Protein AF-X1IL71-F1 (afdb_monomer_lite)

Sequence (189 aa):
WLWAVLISSAILALAAVSFIQIPLQIWTGQALNHFWSEEVLLSWILLAGIPQILLSGLVQEGAKLVPVVTCWWRSGRSIDPKLGLAIGAVAGAGFGIFEAQWAHNTIFASGWTWEAVQTGGFMALAGFWERFFAVAFHTAASALVGYGLAKGWGWQFYLIASCLHGLLNYSAVLLQSGLFTVVHVEIYV

Secondary structure (DSSP, 8-state):
-HHHHHHHHHHHHHHHIIIIIHHHHHHHHHHHHHHS-HHHHHHTHHHHTHHHHHHHHHHHHHHHHHHHHHHHHHTTT---HHHHHHHHHHHHHHHHHHHHHHHHHHHHHTT--HHHHHHHGGGGGHHHHHHHHHHHHHHHHHHHHHHHHHTT-HHHHHHHHHHHHHHHHHHHHHHHTTSS-HHHHHHH-

Radius of gyration: 17.97 Å; chains: 1; bounding box: 48×26×55 Å

Foldseek 3Di:
DLVCLLQQLLVLLVCLVVPPLVVVLVVLVVVVCVVDPPVVCLVVLLPSCLVSLLSVLLSSLVSLCPQLVVVCVVVVVADDLVVLLSSQLSSLLSNLVSVLVVLVVVLVVVPQDVVCCVVVPCLNCLSVLLSVVSSVLSNRLRSQLSSCSNVVNNVVSSSVRSVVSSVLVCLVSCVSSVVDDSVNNSVSD

Structure (mmCIF, N/CA/C/O backbone):
data_AF-X1IL71-F1
#
_entry.id   AF-X1IL71-F1
#
loop_
_atom_site.group_PDB
_atom_site.id
_atom_site.type_symbol
_atom_site.label_atom_id
_atom_site.label_alt_id
_atom_site.label_comp_id
_atom_site.label_asym_id
_atom_site.label_entity_id
_atom_site.label_seq_id
_atom_site.pdbx_PDB_ins_code
_atom_site.Cartn_x
_atom_site.Cartn_y
_atom_site.Cartn_z
_atom_site.occupancy
_atom_site.B_iso_or_equiv
_atom_site.auth_seq_id
_atom_site.auth_comp_id
_atom_site.auth_asym_id
_atom_site.auth_atom_id
_atom_site.pdbx_PDB_model_num
ATOM 1 N N . TRP A 1 1 ? -21.543 10.966 7.284 1.00 87.44 1 TRP A N 1
ATOM 2 C CA . TRP A 1 1 ? -20.245 11.007 7.989 1.00 87.44 1 TRP A CA 1
ATOM 3 C C . TRP A 1 1 ? -19.222 10.041 7.381 1.00 87.44 1 TRP A C 1
ATOM 5 O O . TRP A 1 1 ? -18.074 10.437 7.277 1.00 87.44 1 TRP A O 1
ATOM 15 N N . LEU A 1 2 ? -19.603 8.848 6.888 1.00 93.38 2 LEU A N 1
ATOM 16 C CA . LEU A 1 2 ? -18.684 7.969 6.131 1.00 93.38 2 LEU A CA 1
ATOM 17 C C . LEU A 1 2 ? -18.066 8.646 4.891 1.00 93.38 2 LEU A C 1
ATOM 19 O O . LEU A 1 2 ? -16.885 8.474 4.633 1.00 93.38 2 LEU A O 1
ATOM 23 N N . TRP A 1 3 ? -18.803 9.515 4.194 1.00 96.12 3 TRP A N 1
ATOM 24 C CA . TRP A 1 3 ? -18.229 10.361 3.134 1.00 96.12 3 TRP A CA 1
ATOM 25 C C . TRP A 1 3 ? -17.057 11.230 3.607 1.00 96.12 3 TRP A C 1
ATOM 27 O O . TRP A 1 3 ? -16.098 11.414 2.867 1.00 96.12 3 TRP A O 1
ATOM 37 N N . ALA A 1 4 ? -17.097 11.723 4.850 1.00 96.81 4 ALA A N 1
ATOM 38 C CA . ALA A 1 4 ? -15.978 12.467 5.415 1.00 96.81 4 ALA A CA 1
ATOM 39 C C . ALA A 1 4 ? -14.770 11.548 5.650 1.00 96.81 4 ALA A C 1
ATOM 41 O O . ALA A 1 4 ? -13.662 11.938 5.323 1.00 96.81 4 ALA A O 1
ATOM 42 N N . VAL A 1 5 ? -14.981 10.312 6.126 1.00 97.88 5 VAL A N 1
ATOM 43 C CA . VAL A 1 5 ? -13.913 9.297 6.251 1.00 97.88 5 VAL A CA 1
ATOM 44 C C . VAL A 1 5 ? -13.249 9.041 4.897 1.00 97.88 5 VAL A C 1
ATOM 46 O O . VAL A 1 5 ? -12.025 9.072 4.810 1.00 97.88 5 VAL A O 1
ATOM 49 N N . LEU A 1 6 ? -14.049 8.852 3.844 1.00 98.25 6 LEU A N 1
ATOM 50 C CA . LEU A 1 6 ? -13.562 8.614 2.484 1.00 98.25 6 LEU A CA 1
ATOM 51 C C . LEU A 1 6 ? -12.701 9.779 1.972 1.00 98.25 6 LEU A C 1
ATOM 53 O O . LEU A 1 6 ? -11.554 9.573 1.585 1.00 98.25 6 LEU A O 1
ATOM 57 N N . ILE A 1 7 ? -13.239 11.003 2.011 1.00 97.94 7 ILE A N 1
ATOM 58 C CA . ILE A 1 7 ? -12.557 12.208 1.513 1.00 97.94 7 ILE A CA 1
ATOM 59 C C . ILE A 1 7 ? -11.301 12.500 2.337 1.00 97.94 7 ILE A C 1
ATOM 61 O O . ILE A 1 7 ? -10.239 12.759 1.776 1.00 97.94 7 ILE A O 1
ATOM 65 N N . SER A 1 8 ? -11.394 12.432 3.667 1.00 97.50 8 SER A N 1
ATOM 66 C CA . SER A 1 8 ? -10.240 12.639 4.539 1.00 97.50 8 SER A CA 1
ATOM 67 C C . SER A 1 8 ? -9.151 11.602 4.284 1.00 97.50 8 SER A C 1
ATOM 69 O O . SER A 1 8 ? -7.986 11.977 4.246 1.00 97.50 8 SER A O 1
ATOM 71 N N . SER A 1 9 ? -9.502 10.332 4.062 1.00 98.00 9 SER A N 1
ATOM 72 C CA . SER A 1 9 ? -8.515 9.293 3.748 1.00 98.00 9 SER A CA 1
ATOM 73 C C . SER A 1 9 ? -7.824 9.535 2.403 1.00 98.00 9 SER A C 1
ATOM 75 O O . SER A 1 9 ? -6.610 9.399 2.316 1.00 98.00 9 SER A O 1
ATOM 77 N N . ALA A 1 10 ? -8.554 9.989 1.378 1.00 98.00 10 ALA A N 1
ATOM 78 C CA . ALA A 1 10 ? -7.959 10.363 0.091 1.00 98.00 10 ALA A CA 1
ATOM 79 C C . ALA A 1 10 ? -6.970 11.541 0.223 1.00 98.00 10 ALA A C 1
ATOM 81 O O . ALA A 1 10 ? -5.876 11.509 -0.334 1.00 98.00 10 ALA A O 1
ATOM 82 N N . ILE A 1 11 ? -7.313 12.567 1.011 1.00 98.12 11 ILE A N 1
ATOM 83 C CA . ILE A 1 11 ? -6.408 13.700 1.290 1.00 98.12 11 ILE A CA 1
ATOM 84 C C . ILE A 1 11 ? -5.185 13.238 2.092 1.00 98.12 11 ILE A C 1
ATOM 86 O O . ILE A 1 11 ? -4.061 13.666 1.826 1.00 98.12 11 ILE A O 1
ATOM 90 N N . LEU A 1 12 ? -5.392 12.357 3.071 1.00 98.25 12 LEU A N 1
ATOM 91 C CA . LEU A 1 12 ? -4.308 11.773 3.853 1.00 98.25 12 LEU A CA 1
ATOM 92 C C . LEU A 1 12 ? -3.403 10.883 3.005 1.00 98.25 12 LEU A C 1
ATOM 94 O O . LEU A 1 12 ? -2.215 10.839 3.296 1.00 98.25 12 LEU A O 1
ATOM 98 N N . ALA A 1 13 ? -3.917 10.233 1.959 1.00 97.69 13 ALA A N 1
ATOM 99 C CA . ALA A 1 13 ? -3.099 9.492 1.007 1.00 97.69 13 ALA A CA 1
ATOM 100 C C . ALA A 1 13 ? -2.081 10.410 0.332 1.00 97.69 13 ALA A C 1
ATOM 102 O O . ALA A 1 13 ? -0.881 10.164 0.429 1.00 97.69 13 ALA A O 1
ATOM 103 N N . LEU A 1 14 ? -2.543 11.529 -0.234 1.00 97.25 14 LEU A N 1
ATOM 104 C CA . LEU A 1 14 ? -1.659 12.550 -0.796 1.00 97.25 14 LEU A CA 1
ATOM 105 C C . LEU A 1 14 ? -0.635 13.034 0.239 1.00 97.25 14 LEU A C 1
ATOM 107 O O . LEU A 1 14 ? 0.565 13.031 -0.023 1.00 97.25 14 LEU A O 1
ATOM 111 N N . ALA A 1 15 ? -1.097 13.429 1.428 1.00 98.00 15 ALA A N 1
ATOM 112 C CA . ALA A 1 15 ? -0.215 13.991 2.444 1.00 98.00 15 ALA A CA 1
ATOM 113 C C . ALA A 1 15 ? 0.838 12.980 2.933 1.00 98.00 15 ALA A C 1
ATOM 115 O O . ALA A 1 15 ? 2.019 13.312 3.029 1.00 98.00 15 ALA A O 1
ATOM 116 N N . ALA A 1 16 ? 0.428 11.743 3.219 1.00 97.94 16 ALA A N 1
ATOM 117 C CA . ALA A 1 16 ? 1.319 10.689 3.682 1.00 97.94 16 ALA A CA 1
ATOM 118 C C . ALA A 1 16 ? 2.334 10.305 2.604 1.00 97.94 16 ALA A C 1
ATOM 120 O O . ALA A 1 16 ? 3.520 10.190 2.907 1.00 97.94 16 ALA A O 1
ATOM 121 N N . VAL A 1 17 ? 1.904 10.173 1.347 1.00 96.69 17 VAL A N 1
ATOM 122 C CA . VAL A 1 17 ? 2.807 9.835 0.243 1.00 96.69 17 VAL A CA 1
ATOM 123 C C . VAL A 1 17 ? 3.816 10.961 0.003 1.00 96.69 17 VAL A C 1
ATOM 125 O O . VAL A 1 17 ? 5.023 10.717 0.011 1.00 96.69 17 VAL A O 1
ATOM 128 N N . SER A 1 18 ? 3.348 12.203 -0.151 1.00 97.25 18 SER A N 1
ATOM 129 C CA . SER A 1 18 ? 4.201 13.336 -0.527 1.00 97.25 18 SER A CA 1
ATOM 130 C C . SER A 1 18 ? 5.131 13.814 0.587 1.00 97.25 18 SER A C 1
ATOM 132 O O . SER A 1 18 ? 6.270 14.178 0.303 1.00 97.25 18 SER A O 1
ATOM 134 N N . PHE A 1 19 ? 4.671 13.835 1.841 1.00 97.88 19 PHE A N 1
ATOM 135 C CA . PHE A 1 19 ? 5.424 14.453 2.940 1.00 97.88 19 PHE A CA 1
ATOM 136 C C . PHE A 1 19 ? 6.083 13.455 3.891 1.00 97.88 19 PHE A C 1
ATOM 138 O O . PHE A 1 19 ? 6.913 13.867 4.698 1.00 97.88 19 PHE A O 1
ATOM 145 N N . ILE A 1 20 ? 5.739 12.165 3.820 1.00 98.12 20 ILE A N 1
ATOM 146 C CA . ILE A 1 20 ? 6.293 11.148 4.723 1.00 98.12 20 ILE A CA 1
ATOM 147 C C . ILE A 1 20 ? 6.953 10.030 3.924 1.00 98.12 20 ILE A C 1
ATOM 149 O O . ILE A 1 20 ? 8.162 9.848 4.021 1.00 98.12 20 ILE A O 1
ATOM 153 N N . GLN A 1 21 ? 6.192 9.300 3.110 1.00 97.50 21 GLN A N 1
ATOM 154 C CA . GLN A 1 21 ? 6.685 8.107 2.426 1.00 97.50 21 GLN A CA 1
ATOM 155 C C . GLN A 1 21 ? 7.823 8.420 1.457 1.00 97.50 21 GLN A C 1
ATOM 157 O O . GLN A 1 21 ? 8.901 7.854 1.610 1.00 97.50 21 GLN A O 1
ATOM 162 N N . ILE A 1 22 ? 7.604 9.314 0.486 1.00 96.69 22 ILE A N 1
ATOM 163 C CA . ILE A 1 22 ? 8.619 9.646 -0.523 1.00 96.69 22 ILE A CA 1
ATOM 164 C C . ILE A 1 22 ? 9.890 10.201 0.146 1.00 96.69 22 ILE A C 1
ATOM 166 O O . ILE A 1 22 ? 10.966 9.668 -0.127 1.00 96.69 22 ILE A O 1
ATOM 170 N N . PRO A 1 23 ? 9.819 11.187 1.067 1.00 98.31 23 PRO A N 1
ATOM 171 C CA . PRO A 1 23 ? 11.003 11.652 1.789 1.00 98.31 23 PRO A CA 1
ATOM 172 C C . PRO A 1 23 ? 11.740 10.543 2.547 1.00 98.31 23 PRO A C 1
ATOM 174 O O . PRO A 1 23 ? 12.959 10.431 2.422 1.00 98.31 23 PRO A O 1
ATOM 177 N N . LEU A 1 24 ? 11.023 9.685 3.283 1.00 98.06 24 LEU A N 1
ATOM 178 C CA . LEU A 1 24 ? 11.641 8.573 4.011 1.00 98.06 24 LEU A CA 1
ATOM 179 C C . LEU A 1 24 ? 12.303 7.568 3.065 1.00 98.06 24 LEU A C 1
ATOM 181 O O . LEU A 1 24 ? 13.397 7.088 3.359 1.00 98.06 24 LEU A O 1
ATOM 185 N N . GLN A 1 25 ? 11.680 7.259 1.927 1.00 97.06 25 GLN A N 1
ATOM 186 C CA . GLN A 1 25 ? 12.253 6.362 0.924 1.00 97.06 25 GLN A CA 1
ATOM 187 C C . GLN A 1 25 ? 13.512 6.963 0.286 1.00 97.06 25 GLN A C 1
ATOM 189 O O . GLN A 1 25 ? 14.512 6.256 0.153 1.00 97.06 25 GLN A O 1
ATOM 194 N N . ILE A 1 26 ? 13.511 8.267 -0.021 1.00 97.19 26 ILE A N 1
ATOM 195 C CA . ILE A 1 26 ? 14.687 8.988 -0.534 1.00 97.19 26 ILE A CA 1
ATOM 196 C C . ILE A 1 26 ? 15.831 8.941 0.480 1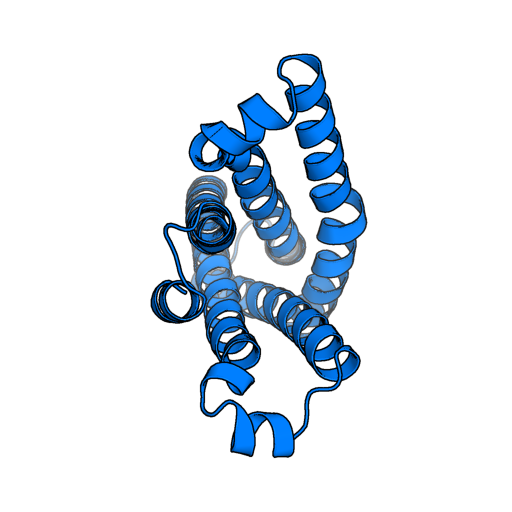.00 97.19 26 ILE A C 1
ATOM 198 O O . ILE A 1 26 ? 16.937 8.529 0.133 1.00 97.19 26 ILE A O 1
ATOM 202 N N . TRP A 1 27 ? 15.580 9.315 1.737 1.00 97.81 27 TRP A N 1
ATOM 203 C CA . TRP A 1 27 ? 16.612 9.294 2.779 1.00 97.81 27 TRP A CA 1
ATOM 204 C C . TRP A 1 27 ? 17.127 7.885 3.053 1.00 97.81 27 TRP A C 1
ATOM 206 O O . TRP A 1 27 ? 18.321 7.700 3.263 1.00 97.81 27 TRP A O 1
ATOM 216 N N . THR A 1 28 ? 16.257 6.878 2.988 1.00 97.00 28 THR A N 1
ATOM 217 C CA . THR A 1 28 ? 16.668 5.472 3.095 1.00 97.00 28 THR A CA 1
ATOM 218 C C . THR A 1 28 ? 17.582 5.076 1.939 1.00 97.00 28 THR A C 1
ATOM 220 O O . THR A 1 28 ? 18.623 4.468 2.167 1.00 97.00 28 THR A O 1
ATOM 223 N N . GLY A 1 29 ? 17.250 5.471 0.706 1.00 95.75 29 GLY A N 1
ATOM 224 C CA . GLY A 1 29 ? 18.119 5.263 -0.453 1.00 95.75 29 GLY A CA 1
ATOM 225 C C . GLY A 1 29 ? 19.474 5.962 -0.309 1.00 95.75 29 GLY A C 1
ATOM 226 O O . GLY A 1 29 ? 20.507 5.367 -0.601 1.00 95.75 29 GLY A O 1
ATOM 227 N N . GLN A 1 30 ? 19.498 7.195 0.201 1.00 97.12 30 GLN A N 1
ATOM 228 C CA . GLN A 1 30 ? 20.738 7.929 0.480 1.00 97.12 30 GLN A CA 1
ATOM 229 C C . GLN A 1 30 ? 21.575 7.259 1.574 1.00 97.12 30 GLN A C 1
ATOM 231 O O . GLN A 1 30 ? 22.789 7.148 1.433 1.00 97.12 30 GLN A O 1
ATOM 236 N N . ALA A 1 31 ? 20.935 6.777 2.641 1.00 97.25 31 ALA A N 1
ATOM 237 C CA . ALA A 1 31 ? 21.611 6.055 3.709 1.00 97.25 31 ALA A CA 1
ATOM 238 C C . ALA A 1 31 ? 22.237 4.751 3.196 1.00 97.25 31 ALA A C 1
ATOM 240 O O . ALA A 1 31 ? 23.380 4.464 3.525 1.00 97.25 31 ALA A O 1
ATOM 241 N N . LEU A 1 32 ? 21.539 3.988 2.349 1.00 97.06 32 LEU A N 1
ATOM 242 C CA . LEU A 1 32 ? 22.110 2.792 1.722 1.00 97.06 32 LEU A CA 1
ATOM 243 C C . LEU A 1 32 ? 23.297 3.140 0.810 1.00 97.06 32 LEU A C 1
ATOM 245 O O . LEU A 1 32 ? 24.345 2.505 0.916 1.00 97.06 32 LEU A O 1
ATOM 249 N N . ASN A 1 33 ? 23.168 4.189 -0.009 1.00 97.12 33 ASN A N 1
ATOM 250 C CA . ASN A 1 33 ? 24.239 4.670 -0.892 1.00 97.12 33 ASN A CA 1
ATOM 251 C C . ASN A 1 33 ? 25.458 5.238 -0.143 1.00 97.12 33 ASN A C 1
ATOM 253 O O . ASN A 1 33 ? 26.536 5.369 -0.717 1.00 97.12 33 ASN A O 1
ATOM 257 N N . HIS A 1 34 ? 25.317 5.583 1.139 1.00 97.00 34 HIS A N 1
ATOM 258 C CA . HIS A 1 34 ? 26.458 5.955 1.974 1.00 97.00 34 HIS A CA 1
ATOM 259 C C . HIS A 1 34 ? 27.368 4.752 2.277 1.00 97.00 34 HIS A C 1
ATOM 261 O O . HIS A 1 34 ? 28.579 4.920 2.402 1.00 97.00 34 HIS A O 1
ATOM 267 N N . PHE A 1 35 ? 26.794 3.549 2.395 1.00 97.06 35 PHE A N 1
ATOM 268 C CA . PHE A 1 35 ? 27.524 2.330 2.759 1.00 97.06 35 PHE A CA 1
ATOM 269 C C . PHE A 1 35 ? 27.929 1.478 1.552 1.00 97.06 35 PHE A C 1
ATOM 271 O O . PHE A 1 35 ? 28.957 0.802 1.603 1.00 97.06 35 PHE A O 1
ATOM 278 N N . TRP A 1 36 ? 27.138 1.497 0.479 1.00 97.75 36 TRP A N 1
ATOM 279 C CA . TRP A 1 36 ? 27.351 0.681 -0.716 1.00 97.75 36 TRP A CA 1
ATOM 280 C C . TRP A 1 36 ? 27.202 1.516 -1.981 1.00 97.75 36 TRP A C 1
ATOM 282 O O . TRP A 1 36 ? 26.407 2.449 -2.014 1.00 97.75 36 TRP A O 1
ATOM 292 N N . SER A 1 37 ? 27.948 1.167 -3.030 1.00 97.19 37 SER A N 1
ATOM 293 C CA . SER A 1 37 ? 27.765 1.804 -4.334 1.00 97.19 37 SER A CA 1
ATOM 294 C C . SER A 1 37 ? 26.440 1.385 -4.970 1.00 97.19 37 SER A C 1
ATOM 296 O O . SER A 1 37 ? 25.861 0.348 -4.625 1.00 97.19 37 SER A O 1
ATOM 298 N N . GLU A 1 38 ? 25.982 2.170 -5.941 1.00 95.69 38 GLU A N 1
ATOM 299 C CA . GLU A 1 38 ? 24.752 1.885 -6.677 1.00 95.69 38 GLU A CA 1
ATOM 300 C C . GLU A 1 38 ? 24.811 0.512 -7.368 1.00 95.69 38 GLU A C 1
ATOM 302 O O . GLU A 1 38 ? 23.838 -0.238 -7.325 1.00 95.69 38 GLU A O 1
ATOM 307 N N . GLU A 1 39 ? 25.969 0.110 -7.906 1.00 97.00 39 GLU A N 1
ATOM 308 C CA . GLU A 1 39 ? 26.133 -1.208 -8.532 1.00 97.00 39 GLU A CA 1
ATOM 309 C C . GLU A 1 39 ? 25.936 -2.357 -7.529 1.00 97.00 39 GLU A C 1
ATOM 311 O O . GLU A 1 39 ? 25.335 -3.390 -7.849 1.00 97.00 39 GLU A O 1
ATOM 316 N N . VAL A 1 40 ? 26.410 -2.186 -6.290 1.00 97.25 40 VAL A N 1
ATOM 317 C CA . VAL A 1 40 ? 26.201 -3.175 -5.224 1.00 97.25 40 VAL A CA 1
ATOM 318 C C . VAL A 1 40 ? 24.727 -3.223 -4.828 1.00 97.25 40 VAL A C 1
ATOM 320 O O . VAL A 1 40 ? 24.163 -4.308 -4.710 1.00 97.25 40 VAL A O 1
ATOM 323 N N . LEU A 1 41 ? 24.067 -2.074 -4.679 1.00 97.00 41 LEU A N 1
ATOM 324 C CA . LEU A 1 41 ? 22.644 -2.043 -4.332 1.00 97.00 41 LEU A CA 1
ATOM 325 C C . LEU A 1 41 ? 21.765 -2.657 -5.427 1.00 97.00 41 LEU A C 1
ATOM 327 O O . LEU A 1 41 ? 20.837 -3.396 -5.105 1.00 97.00 41 LEU A O 1
ATOM 331 N N . LEU A 1 42 ? 22.077 -2.420 -6.704 1.00 95.88 42 LEU A N 1
ATOM 332 C CA . LEU A 1 42 ? 21.360 -3.016 -7.834 1.00 95.88 42 LEU A CA 1
ATOM 333 C C . LEU A 1 42 ? 21.583 -4.530 -7.927 1.00 95.88 42 LEU A C 1
ATOM 335 O O . LEU A 1 42 ? 20.633 -5.280 -8.144 1.00 95.88 42 LEU A O 1
ATOM 339 N N . SER A 1 43 ? 22.811 -5.010 -7.706 1.00 96.69 43 SER A N 1
ATOM 340 C CA . SER A 1 43 ? 23.079 -6.459 -7.678 1.00 96.69 43 SER A CA 1
ATOM 341 C C . SER A 1 43 ? 22.418 -7.171 -6.490 1.00 96.69 43 SER A C 1
ATOM 343 O O . SER A 1 43 ? 22.138 -8.365 -6.569 1.00 96.69 43 SER A O 1
ATOM 345 N N . TRP A 1 44 ? 22.097 -6.435 -5.423 1.00 97.00 44 TRP A N 1
ATOM 346 C CA . TRP A 1 44 ? 21.380 -6.921 -4.242 1.00 97.00 44 TRP A CA 1
ATOM 347 C C . TRP A 1 44 ? 19.966 -6.339 -4.128 1.00 97.00 44 TRP A C 1
ATOM 349 O O . TRP A 1 44 ? 19.427 -6.271 -3.022 1.00 97.00 44 TRP A O 1
ATOM 359 N N . ILE A 1 45 ? 19.333 -5.947 -5.242 1.00 96.94 45 ILE A N 1
ATOM 360 C CA . ILE A 1 45 ? 18.075 -5.177 -5.232 1.00 96.94 45 ILE A CA 1
ATOM 361 C C . ILE A 1 45 ? 16.947 -5.855 -4.445 1.00 96.94 45 ILE A C 1
ATOM 363 O O . ILE A 1 45 ? 16.166 -5.181 -3.777 1.00 96.94 45 ILE A O 1
ATOM 367 N N . LEU A 1 46 ? 16.910 -7.192 -4.436 1.00 97.75 46 LEU A N 1
ATOM 368 C CA . LEU A 1 46 ? 15.955 -7.959 -3.638 1.00 97.75 46 LEU A CA 1
ATOM 369 C C . LEU A 1 46 ? 16.096 -7.641 -2.141 1.00 97.75 46 LEU A C 1
ATOM 371 O O . LEU A 1 46 ? 15.104 -7.418 -1.454 1.00 97.75 46 LEU A O 1
ATOM 375 N N . LEU A 1 47 ? 17.319 -7.560 -1.625 1.00 97.38 47 LEU A N 1
ATOM 376 C CA . LEU A 1 47 ? 17.562 -7.209 -0.228 1.00 97.38 47 LEU A CA 1
ATOM 377 C C . LEU A 1 47 ? 17.482 -5.692 -0.009 1.00 97.38 47 LEU A C 1
ATOM 379 O O . LEU A 1 47 ? 16.823 -5.236 0.925 1.00 97.38 47 LEU A O 1
ATOM 383 N N . ALA A 1 48 ? 18.115 -4.910 -0.886 1.00 96.69 48 ALA A N 1
ATOM 384 C CA . ALA A 1 48 ? 18.201 -3.455 -0.778 1.00 96.69 48 ALA A CA 1
ATOM 385 C C . ALA A 1 48 ? 16.836 -2.754 -0.913 1.00 96.69 48 ALA A C 1
ATOM 387 O O . ALA A 1 48 ? 16.639 -1.680 -0.347 1.00 96.69 48 ALA A O 1
ATOM 388 N N . GLY A 1 49 ? 15.875 -3.370 -1.609 1.00 96.12 49 GLY A N 1
ATOM 389 C CA . GLY A 1 49 ? 14.514 -2.857 -1.756 1.00 96.12 49 GLY A CA 1
ATOM 390 C C . GLY A 1 49 ? 13.633 -3.038 -0.514 1.00 96.12 49 GLY A C 1
ATOM 391 O O . GLY A 1 49 ? 12.689 -2.270 -0.329 1.00 96.12 49 GLY A O 1
ATOM 392 N N . ILE A 1 50 ? 13.936 -3.999 0.374 1.00 96.81 50 ILE A N 1
ATOM 393 C CA . ILE A 1 50 ? 13.078 -4.331 1.532 1.00 96.81 50 ILE A CA 1
ATOM 394 C C . ILE A 1 50 ? 12.769 -3.103 2.405 1.00 96.81 50 ILE A C 1
ATOM 396 O O . ILE A 1 50 ? 11.587 -2.869 2.670 1.00 96.81 50 ILE A O 1
ATOM 400 N N . PRO A 1 51 ? 13.751 -2.280 2.829 1.00 96.38 51 PRO A N 1
ATOM 401 C CA . PRO A 1 51 ? 13.465 -1.110 3.654 1.00 96.38 51 PRO A CA 1
ATOM 402 C C . PRO A 1 51 ? 12.497 -0.130 2.982 1.00 96.38 51 PRO A C 1
ATOM 404 O O . PRO A 1 51 ? 11.552 0.330 3.620 1.00 96.38 51 PRO A O 1
ATOM 407 N N . GLN A 1 52 ? 12.682 0.153 1.688 1.00 94.31 52 GLN A N 1
ATOM 408 C CA . GLN A 1 52 ? 11.815 1.084 0.960 1.00 94.31 52 GLN A CA 1
ATOM 409 C C . GLN A 1 52 ? 10.379 0.563 0.848 1.00 94.31 52 GLN A C 1
ATOM 411 O O . GLN A 1 52 ? 9.425 1.328 1.015 1.00 94.31 52 GLN A O 1
ATOM 416 N N . ILE A 1 53 ? 10.224 -0.738 0.606 1.00 95.50 53 ILE A N 1
ATOM 417 C CA . ILE A 1 53 ? 8.918 -1.382 0.489 1.00 95.50 53 ILE A CA 1
ATOM 418 C C . ILE A 1 53 ? 8.202 -1.440 1.842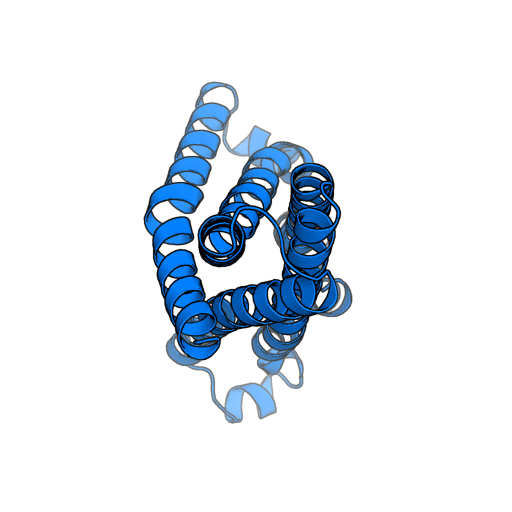 1.00 95.50 53 ILE A C 1
ATOM 420 O O . ILE A 1 53 ? 7.030 -1.071 1.924 1.00 95.50 53 ILE A O 1
ATOM 424 N N . LEU A 1 54 ? 8.896 -1.797 2.925 1.00 95.62 54 LEU A N 1
ATOM 425 C CA . LEU A 1 54 ? 8.307 -1.797 4.268 1.00 95.62 54 LEU A CA 1
ATOM 426 C C . LEU A 1 54 ? 7.870 -0.396 4.709 1.00 95.62 54 LEU A C 1
ATOM 428 O O . LEU A 1 54 ? 6.804 -0.251 5.309 1.00 95.62 54 LEU A O 1
ATOM 432 N N . LEU A 1 55 ? 8.650 0.639 4.375 1.00 96.88 55 LEU A N 1
ATOM 433 C CA . LEU A 1 55 ? 8.278 2.028 4.649 1.00 96.88 55 LEU A CA 1
ATOM 434 C C . LEU A 1 55 ? 6.966 2.415 3.966 1.00 96.88 55 LEU A C 1
ATOM 436 O O . LEU A 1 55 ? 6.139 3.064 4.601 1.00 96.88 55 LEU A O 1
ATOM 440 N N . SER A 1 56 ? 6.745 1.987 2.717 1.00 94.50 56 SER A N 1
ATOM 441 C CA . SER A 1 56 ? 5.480 2.262 2.024 1.00 94.50 56 SER A CA 1
ATOM 442 C C . SER A 1 56 ? 4.285 1.658 2.764 1.00 94.50 56 SER A C 1
ATOM 444 O O . SER A 1 56 ? 3.368 2.387 3.134 1.00 94.50 56 SER A O 1
ATOM 446 N N . GLY A 1 57 ? 4.335 0.363 3.094 1.00 95.25 57 GLY A N 1
ATOM 447 C CA . GLY A 1 57 ? 3.245 -0.311 3.799 1.00 95.25 57 GLY A CA 1
ATOM 448 C C . GLY A 1 57 ? 2.945 0.323 5.158 1.00 95.25 57 GLY A C 1
ATOM 449 O O . GLY A 1 57 ? 1.800 0.660 5.442 1.00 95.25 57 GLY A O 1
ATOM 450 N N . LEU A 1 58 ? 3.976 0.560 5.976 1.00 98.00 58 LEU A N 1
ATOM 451 C CA . LEU A 1 58 ? 3.810 1.159 7.305 1.00 98.00 58 LEU A CA 1
ATOM 452 C C . LEU A 1 58 ? 3.198 2.566 7.233 1.00 98.00 58 LEU A C 1
ATOM 454 O O . LEU A 1 58 ? 2.243 2.871 7.949 1.00 98.00 58 LEU A O 1
ATOM 458 N N . VAL A 1 59 ? 3.723 3.430 6.359 1.00 98.25 59 VAL A N 1
ATOM 459 C CA . VAL A 1 59 ? 3.249 4.816 6.248 1.00 98.25 59 VAL A CA 1
ATOM 460 C C . VAL A 1 59 ? 1.817 4.858 5.724 1.00 98.25 59 VAL A C 1
ATOM 462 O O . VAL A 1 59 ? 0.970 5.534 6.316 1.00 98.25 59 VAL A O 1
ATOM 465 N N . GLN A 1 60 ? 1.520 4.124 4.652 1.00 98.00 60 GLN A N 1
ATOM 466 C CA . GLN A 1 60 ? 0.193 4.162 4.050 1.00 98.00 60 GLN A CA 1
ATOM 467 C C . GLN A 1 60 ? -0.874 3.527 4.941 1.00 98.00 60 GLN A C 1
ATOM 469 O O . GLN A 1 60 ? -1.938 4.120 5.134 1.00 98.00 60 GLN A O 1
ATOM 474 N N . GLU A 1 61 ? -0.622 2.344 5.512 1.00 98.06 61 GLU A N 1
ATOM 475 C CA . GLU A 1 61 ? -1.590 1.724 6.421 1.00 98.06 61 GLU A CA 1
ATOM 476 C C . GLU A 1 61 ? -1.798 2.577 7.677 1.00 98.06 61 GLU A C 1
ATOM 478 O O . GLU A 1 61 ? -2.925 2.708 8.155 1.00 98.06 61 GLU A O 1
ATOM 483 N N . GLY A 1 62 ? -0.749 3.240 8.175 1.00 97.56 62 GLY A N 1
ATOM 484 C CA . GLY A 1 62 ? -0.855 4.159 9.306 1.00 97.56 62 GLY A CA 1
ATOM 485 C C . GLY A 1 62 ? -1.746 5.359 8.985 1.00 97.56 62 GLY A C 1
ATOM 486 O O . GLY A 1 62 ? -2.630 5.714 9.768 1.00 97.56 62 GLY A O 1
ATOM 487 N N . ALA A 1 63 ? -1.575 5.949 7.801 1.00 98.19 63 ALA A N 1
ATOM 488 C CA . ALA A 1 63 ? -2.379 7.076 7.340 1.00 98.19 63 ALA A CA 1
ATOM 489 C C . ALA A 1 63 ? -3.867 6.716 7.1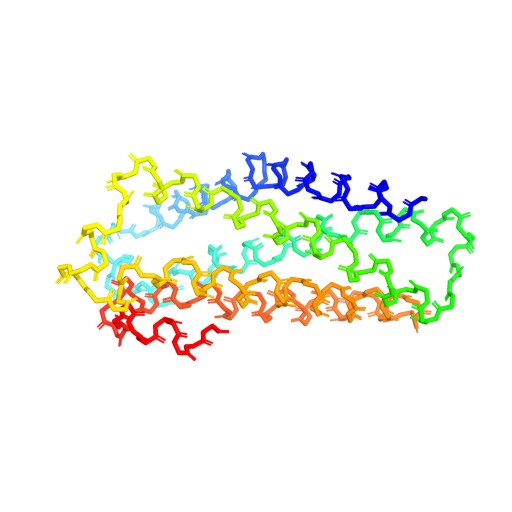77 1.00 98.19 63 ALA A C 1
ATOM 491 O O . ALA A 1 63 ? -4.730 7.483 7.614 1.00 98.19 63 ALA A O 1
ATOM 492 N N . LYS A 1 64 ? -4.187 5.523 6.649 1.00 97.56 64 LYS A N 1
ATOM 493 C CA . LYS A 1 64 ? -5.577 5.024 6.544 1.00 97.56 64 LYS A CA 1
ATOM 494 C C . LYS A 1 64 ? -6.265 4.911 7.902 1.00 97.56 64 LYS A C 1
ATOM 496 O O . LYS A 1 64 ? -7.481 5.078 7.995 1.00 97.56 64 LYS A O 1
ATOM 501 N N . LEU A 1 65 ? -5.509 4.645 8.968 1.00 96.19 65 LEU A N 1
ATOM 502 C CA . LEU A 1 65 ? -6.065 4.503 10.312 1.00 96.19 65 LEU A CA 1
ATOM 503 C C . LEU A 1 65 ? -6.401 5.817 10.990 1.00 96.19 65 LEU A C 1
ATOM 505 O O . LEU A 1 65 ? -7.215 5.802 11.908 1.00 96.19 65 LEU A O 1
ATOM 509 N N . VAL A 1 66 ? -5.848 6.948 10.557 1.00 97.75 66 VAL A N 1
ATOM 510 C CA . VAL A 1 66 ? -6.130 8.254 11.170 1.00 97.75 66 VAL A CA 1
ATOM 511 C C . VAL A 1 66 ? -7.639 8.536 11.271 1.00 97.75 66 VAL A C 1
ATOM 513 O O . VAL A 1 66 ? -8.108 8.812 12.383 1.00 97.75 66 VAL A O 1
ATOM 516 N N . PRO A 1 67 ? -8.454 8.423 10.201 1.00 96.06 67 PRO A N 1
ATOM 517 C CA . PRO A 1 67 ? -9.896 8.619 10.327 1.00 96.06 67 PRO A CA 1
ATOM 518 C C . PRO A 1 67 ? -10.581 7.516 11.154 1.00 96.06 67 PRO A C 1
ATOM 520 O O . PRO A 1 67 ? -11.518 7.814 11.896 1.00 96.06 67 PRO A O 1
ATOM 523 N N . VAL A 1 68 ? -10.095 6.269 11.103 1.00 96.38 68 VAL A N 1
ATOM 524 C CA . VAL A 1 68 ? -10.642 5.136 11.879 1.00 96.38 68 VAL A CA 1
ATOM 525 C C . VAL A 1 68 ? -10.455 5.357 13.384 1.00 96.38 68 VAL A C 1
ATOM 527 O O . VAL A 1 68 ? -11.409 5.277 14.159 1.00 96.38 68 VAL A O 1
ATOM 530 N N . VAL A 1 69 ? -9.235 5.702 13.795 1.00 97.00 69 VAL A N 1
ATOM 531 C CA . VAL A 1 69 ? -8.850 6.011 15.176 1.00 97.00 69 VAL A CA 1
ATOM 532 C C . VAL A 1 69 ? -9.558 7.270 15.661 1.00 97.00 69 VAL A C 1
ATOM 534 O O . VAL A 1 69 ? -10.021 7.304 16.797 1.00 97.00 69 VAL A O 1
ATOM 537 N N . THR A 1 70 ? -9.729 8.275 14.799 1.00 96.94 70 THR A N 1
ATOM 538 C CA . THR A 1 70 ? -10.498 9.480 15.138 1.00 96.94 70 THR A CA 1
ATOM 539 C C . THR A 1 70 ? -11.951 9.132 15.461 1.00 96.94 70 THR A C 1
ATOM 541 O O . THR A 1 70 ? -12.473 9.579 16.483 1.00 96.94 70 THR A O 1
ATOM 544 N N . CYS A 1 71 ? -12.609 8.304 14.643 1.00 95.69 71 CYS A N 1
ATOM 545 C CA . CYS A 1 71 ? -13.955 7.814 14.942 1.00 95.69 71 CYS A CA 1
ATOM 546 C C . CYS A 1 71 ? -13.985 7.019 16.254 1.00 95.69 71 CYS A C 1
ATOM 548 O O . CYS A 1 71 ? -14.813 7.303 17.116 1.00 95.69 71 CYS A O 1
ATOM 550 N N . TRP A 1 72 ? -13.046 6.090 16.444 1.00 96.81 72 TRP A N 1
ATOM 551 C CA . TRP A 1 72 ? -12.927 5.294 17.667 1.00 96.81 72 TRP A CA 1
ATOM 552 C C . TRP A 1 72 ? -12.755 6.156 18.928 1.00 96.81 72 TRP A C 1
ATOM 554 O O . TRP A 1 72 ? -13.449 5.946 19.923 1.00 96.81 72 TRP A O 1
ATOM 564 N N . TRP A 1 73 ? -11.892 7.174 18.887 1.00 97.00 73 TRP A N 1
ATOM 565 C CA . TRP A 1 73 ? -11.700 8.123 19.986 1.00 97.00 73 TRP A CA 1
ATOM 566 C C . TRP A 1 73 ? -12.952 8.942 20.278 1.00 97.00 73 TRP A C 1
ATOM 568 O O . TRP A 1 73 ? -13.329 9.075 21.442 1.00 97.00 73 TRP A O 1
ATOM 578 N N . ARG A 1 74 ? -13.629 9.449 19.243 1.00 95.88 74 ARG A N 1
ATOM 579 C CA . ARG A 1 74 ? -14.873 10.217 19.410 1.00 95.88 74 ARG A CA 1
ATOM 580 C C . ARG A 1 74 ? -16.030 9.369 19.938 1.00 95.88 74 ARG A C 1
ATOM 582 O O . ARG A 1 74 ? -16.940 9.920 20.547 1.00 95.88 74 ARG A O 1
ATOM 589 N N . SER A 1 75 ? -15.966 8.053 19.765 1.00 94.44 75 SER A N 1
ATOM 590 C CA . SER A 1 75 ? -16.899 7.080 20.342 1.00 94.44 75 SER A CA 1
ATOM 591 C C . SER A 1 75 ? -16.473 6.571 21.727 1.00 94.44 75 SER A C 1
ATOM 593 O O . SER A 1 75 ? -16.933 5.525 22.171 1.00 94.44 75 SER A O 1
ATOM 595 N N . GLY A 1 76 ? -15.583 7.279 22.431 1.00 95.69 76 GLY A N 1
ATOM 596 C CA . GLY A 1 76 ? -15.168 6.893 23.782 1.00 95.69 76 GLY A CA 1
ATOM 597 C C . GLY A 1 76 ? -14.271 5.656 23.812 1.00 95.69 76 GLY A C 1
ATOM 598 O O . GLY A 1 76 ? -14.313 4.894 24.772 1.00 95.69 76 GLY A O 1
ATOM 599 N N . ARG A 1 77 ? -13.462 5.447 22.763 1.00 93.75 77 ARG A N 1
ATOM 600 C CA . ARG A 1 77 ? -12.569 4.283 22.610 1.00 93.75 77 ARG A CA 1
ATOM 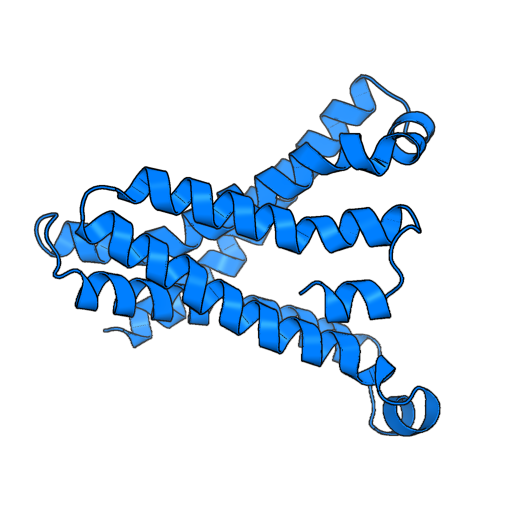601 C C . ARG A 1 77 ? -13.312 2.945 22.571 1.00 93.75 77 ARG A C 1
ATOM 603 O O . ARG A 1 77 ? -12.749 1.904 22.905 1.00 93.75 77 ARG A O 1
ATOM 610 N N . SER A 1 78 ? -14.557 2.960 22.106 1.00 94.75 78 SER A N 1
ATOM 611 C CA . SER A 1 78 ? -15.366 1.764 21.907 1.00 94.75 78 SER A CA 1
ATOM 612 C C . SER A 1 78 ? -16.212 1.919 20.649 1.00 94.75 78 SER A C 1
ATOM 614 O O . SER A 1 78 ? -16.934 2.899 20.493 1.00 94.75 78 SER A O 1
ATOM 616 N N . ILE A 1 79 ? -16.101 0.963 19.731 1.00 96.38 79 ILE A N 1
ATOM 617 C CA . ILE A 1 79 ? -16.952 0.862 18.543 1.00 96.38 79 ILE A CA 1
ATOM 618 C C . ILE A 1 79 ? -17.318 -0.604 18.335 1.00 96.38 79 ILE A C 1
ATOM 620 O O . ILE A 1 79 ? -16.527 -1.494 18.644 1.00 96.38 79 ILE A O 1
ATOM 624 N N . ASP A 1 80 ? -18.505 -0.860 17.791 1.00 97.12 80 ASP A N 1
ATOM 625 C CA . ASP A 1 80 ? -18.882 -2.209 17.372 1.00 97.12 80 ASP A CA 1
ATOM 626 C C . ASP A 1 80 ? -17.933 -2.714 16.260 1.00 97.12 80 ASP A C 1
ATOM 628 O O . ASP A 1 80 ? -17.571 -1.935 15.372 1.00 97.12 80 ASP A O 1
ATOM 632 N N . PRO A 1 81 ? -17.536 -4.001 16.243 1.00 98.00 81 PRO A N 1
ATOM 633 C CA . PRO A 1 81 ? -16.642 -4.529 15.214 1.00 98.00 81 PRO A CA 1
ATOM 634 C C . PRO A 1 81 ? -17.149 -4.388 13.774 1.00 98.00 81 PRO A C 1
ATOM 636 O O . PRO A 1 81 ? -16.332 -4.201 12.874 1.00 98.00 81 PRO A O 1
ATOM 639 N N . LYS A 1 82 ? -18.468 -4.431 13.526 1.00 98.00 82 LYS A N 1
ATOM 640 C CA . LYS A 1 82 ? -19.025 -4.196 12.181 1.00 98.00 82 LYS A CA 1
ATOM 641 C C . LYS A 1 82 ? -18.866 -2.736 11.778 1.00 98.00 82 LYS A C 1
ATOM 643 O O . LYS A 1 82 ? -18.578 -2.447 10.620 1.00 98.00 82 LYS A O 1
ATOM 648 N N . LEU A 1 83 ? -19.017 -1.822 12.737 1.00 97.00 83 LEU A N 1
ATOM 649 C CA . LEU A 1 83 ? -18.755 -0.405 12.516 1.00 97.00 83 LEU A CA 1
ATOM 650 C C . LEU A 1 83 ? -17.264 -0.159 12.244 1.00 97.00 83 LEU A C 1
ATOM 652 O O . LEU A 1 83 ? -16.941 0.538 11.288 1.00 97.00 83 LEU A O 1
ATOM 656 N N . GLY A 1 84 ? -16.363 -0.771 13.020 1.00 97.94 84 GLY A N 1
ATOM 657 C CA . GLY A 1 84 ? -14.918 -0.720 12.771 1.00 97.94 84 GLY A CA 1
ATOM 658 C C . GLY A 1 84 ? -14.550 -1.212 11.371 1.00 97.94 84 GLY A C 1
ATOM 659 O O . GLY A 1 84 ? -13.839 -0.517 10.647 1.00 97.94 84 GLY A O 1
ATOM 660 N N . LEU A 1 85 ? -15.112 -2.350 10.957 1.00 98.25 85 LEU A N 1
ATOM 661 C CA . LEU A 1 85 ? -14.951 -2.900 9.610 1.00 98.25 85 LEU A CA 1
ATOM 662 C C . LEU A 1 85 ? -15.427 -1.914 8.535 1.00 98.25 85 LEU A C 1
ATOM 664 O O . LEU A 1 85 ? -14.691 -1.643 7.592 1.00 98.25 85 LEU A O 1
ATOM 668 N N . ALA A 1 86 ? -16.621 -1.335 8.688 1.00 98.44 86 ALA A N 1
ATOM 669 C CA . ALA A 1 86 ? -17.178 -0.396 7.715 1.00 98.44 86 ALA A CA 1
ATOM 670 C C . ALA A 1 86 ? -16.352 0.897 7.594 1.00 98.44 86 ALA A C 1
ATOM 672 O O . ALA A 1 86 ? -16.106 1.369 6.486 1.00 98.44 86 ALA A O 1
ATOM 673 N N . ILE A 1 87 ? -15.899 1.468 8.715 1.00 98.25 87 ILE A N 1
ATOM 674 C CA . ILE A 1 87 ? -15.069 2.683 8.707 1.00 98.25 87 ILE A CA 1
ATOM 675 C C . ILE A 1 87 ? -13.713 2.393 8.065 1.00 98.25 87 ILE A C 1
ATOM 677 O O . ILE A 1 87 ? -13.267 3.171 7.225 1.00 98.25 87 ILE A O 1
ATOM 681 N N . GLY A 1 88 ? -13.089 1.267 8.426 1.00 98.50 88 GLY A N 1
ATOM 682 C CA . GLY A 1 88 ? -11.846 0.806 7.815 1.00 98.50 88 GLY A CA 1
ATOM 683 C C . GLY A 1 88 ? -11.993 0.604 6.308 1.00 98.50 88 GLY A C 1
ATOM 684 O O . GLY A 1 88 ? -11.219 1.163 5.543 1.00 98.50 88 GLY A O 1
ATOM 685 N N . ALA A 1 89 ? -13.045 -0.088 5.860 1.00 98.81 89 ALA A N 1
ATOM 686 C CA . ALA A 1 89 ? -13.315 -0.291 4.437 1.00 98.81 89 ALA A CA 1
ATOM 687 C C . ALA A 1 89 ? -13.426 1.039 3.678 1.00 98.81 89 ALA A C 1
ATOM 689 O O . ALA A 1 89 ? -12.812 1.212 2.630 1.00 98.81 89 ALA A O 1
ATOM 690 N N . VAL A 1 90 ? -14.166 2.006 4.224 1.00 98.75 90 VAL A N 1
ATOM 691 C CA . VAL A 1 90 ? -14.356 3.317 3.589 1.00 98.75 90 VAL A CA 1
ATOM 692 C C . VAL A 1 90 ? -13.064 4.142 3.572 1.00 98.75 90 VAL A C 1
ATOM 694 O O . VAL A 1 90 ? -12.789 4.819 2.580 1.00 98.75 90 VAL A O 1
ATOM 697 N N . ALA A 1 91 ? -12.251 4.077 4.631 1.00 98.69 91 ALA A N 1
ATOM 698 C CA . ALA A 1 91 ? -10.938 4.719 4.656 1.00 98.69 91 ALA A CA 1
ATOM 699 C C . ALA A 1 91 ? -9.992 4.086 3.623 1.00 98.69 91 ALA A C 1
ATOM 701 O O . ALA A 1 91 ? -9.366 4.802 2.840 1.00 98.69 91 ALA A O 1
ATOM 702 N N . GLY A 1 92 ? -9.944 2.755 3.571 1.00 98.69 92 GLY A N 1
ATOM 703 C CA . GLY A 1 92 ? -9.206 1.990 2.572 1.00 98.69 92 GLY A CA 1
ATOM 704 C C . GLY A 1 92 ? -9.617 2.339 1.145 1.00 98.69 92 GLY A C 1
ATOM 705 O O . GLY A 1 92 ? -8.759 2.670 0.332 1.00 98.69 92 GLY A O 1
ATOM 706 N N . ALA A 1 93 ? -10.920 2.368 0.861 1.00 98.75 93 ALA A N 1
ATOM 707 C CA . ALA A 1 93 ? -11.451 2.746 -0.444 1.00 98.75 93 ALA A CA 1
ATOM 708 C C . ALA A 1 93 ? -11.042 4.171 -0.840 1.00 98.75 93 ALA A C 1
ATOM 710 O O . ALA A 1 93 ? -10.561 4.374 -1.948 1.00 98.75 93 ALA A O 1
ATOM 711 N N . GLY A 1 94 ? -11.168 5.153 0.062 1.00 98.50 94 GLY A N 1
ATOM 712 C CA . GLY A 1 94 ? -10.735 6.529 -0.214 1.00 98.50 94 GLY A CA 1
ATOM 713 C C . GLY A 1 94 ? -9.249 6.625 -0.568 1.00 98.50 94 GLY A C 1
ATOM 714 O O . GLY A 1 94 ? -8.882 7.329 -1.506 1.00 98.50 94 GLY A O 1
ATOM 715 N N . PHE A 1 95 ? -8.408 5.862 0.131 1.00 98.31 95 PHE A N 1
ATOM 716 C CA . PHE A 1 95 ? -6.973 5.807 -0.137 1.00 98.31 95 PHE A CA 1
ATOM 717 C C . PHE A 1 95 ? -6.673 5.130 -1.481 1.00 98.31 95 PHE A C 1
ATOM 719 O O . PHE A 1 95 ? -5.965 5.690 -2.312 1.00 98.31 95 PHE A O 1
ATOM 726 N N . GLY A 1 96 ? -7.245 3.946 -1.720 1.00 98.19 96 GLY A N 1
ATOM 727 C CA . GLY A 1 96 ? -7.040 3.194 -2.958 1.00 98.19 96 GLY A CA 1
ATOM 728 C C . GLY A 1 96 ? -7.554 3.941 -4.190 1.00 98.19 96 GLY A C 1
ATOM 729 O O . GLY A 1 96 ? -6.889 3.954 -5.220 1.00 98.19 96 GLY A O 1
ATOM 730 N N . ILE A 1 97 ? -8.705 4.618 -4.090 1.00 98.56 97 ILE A N 1
ATOM 731 C CA . ILE A 1 97 ? -9.256 5.440 -5.181 1.00 98.56 97 ILE A CA 1
ATOM 732 C C . ILE A 1 97 ? -8.305 6.585 -5.532 1.00 98.56 97 ILE A C 1
ATOM 734 O O . ILE A 1 97 ? -8.121 6.870 -6.714 1.00 98.56 97 ILE A O 1
ATOM 738 N N . PHE A 1 98 ? -7.697 7.233 -4.535 1.00 98.19 98 PHE A N 1
ATOM 739 C CA . PHE A 1 98 ? -6.710 8.280 -4.785 1.00 98.19 98 PHE A CA 1
ATOM 740 C C . PHE A 1 98 ? -5.495 7.734 -5.549 1.00 98.19 98 PHE A C 1
ATOM 742 O O . PHE A 1 98 ? -5.110 8.302 -6.570 1.00 98.19 98 PHE A O 1
ATOM 749 N N . GLU A 1 99 ? -4.930 6.604 -5.118 1.00 97.56 99 GLU A N 1
ATOM 750 C CA . GLU A 1 99 ? -3.789 5.999 -5.818 1.00 97.56 99 GLU A CA 1
ATOM 751 C C . GLU A 1 99 ? -4.142 5.534 -7.234 1.00 97.56 99 GLU A C 1
ATOM 753 O O . GLU A 1 99 ? -3.380 5.775 -8.169 1.00 97.56 99 GLU A O 1
ATOM 758 N N . ALA A 1 100 ? -5.318 4.929 -7.421 1.00 98.12 100 ALA A N 1
ATOM 759 C CA . ALA A 1 100 ? -5.817 4.561 -8.741 1.00 98.12 100 ALA A CA 1
ATOM 760 C C . ALA A 1 100 ? -5.980 5.791 -9.640 1.00 98.12 100 ALA A C 1
ATOM 762 O O . ALA A 1 100 ? -5.550 5.779 -10.790 1.00 98.12 100 ALA A O 1
ATOM 763 N N . GLN A 1 101 ? -6.546 6.881 -9.118 1.00 97.94 101 GLN A N 1
ATOM 764 C CA . GLN A 1 101 ? -6.685 8.130 -9.863 1.00 97.94 101 GLN A CA 1
ATOM 765 C C . GLN A 1 101 ? -5.323 8.701 -10.271 1.00 97.94 101 GLN A C 1
ATOM 767 O O . GLN A 1 101 ? -5.166 9.132 -11.415 1.00 97.94 101 GLN A O 1
ATOM 772 N N . TRP A 1 102 ? -4.339 8.688 -9.372 1.00 96.56 102 TRP A N 1
ATOM 773 C CA . TRP A 1 102 ? -2.984 9.150 -9.665 1.00 96.56 102 TRP A CA 1
ATOM 774 C C . TRP A 1 102 ? -2.294 8.292 -10.738 1.00 96.56 102 TRP A C 1
ATOM 776 O O . TRP A 1 102 ? -1.740 8.834 -11.702 1.00 96.56 102 TRP A O 1
ATOM 786 N N . ALA A 1 103 ? -2.392 6.965 -10.632 1.00 96.31 103 ALA A N 1
ATOM 787 C CA . ALA A 1 103 ? -1.853 6.035 -11.621 1.00 96.31 103 ALA A CA 1
ATOM 788 C C . ALA A 1 103 ? -2.528 6.203 -12.991 1.00 96.31 103 ALA A C 1
ATOM 790 O O . ALA A 1 103 ? -1.844 6.366 -14.000 1.00 96.31 103 ALA A O 1
ATOM 791 N N . HIS A 1 104 ? -3.862 6.266 -13.038 1.00 97.50 104 HIS A N 1
ATOM 792 C CA . HIS A 1 104 ? -4.601 6.492 -14.282 1.00 97.50 104 HIS A CA 1
ATOM 793 C C . HIS A 1 104 ? -4.240 7.829 -14.928 1.00 97.50 104 HIS A C 1
ATOM 795 O O . HIS A 1 104 ? -4.066 7.888 -16.140 1.00 97.50 104 HIS A O 1
ATOM 801 N N . ASN A 1 105 ? -4.072 8.898 -14.142 1.00 97.50 105 ASN A N 1
ATOM 802 C CA . ASN A 1 105 ? -3.621 10.183 -14.677 1.00 97.50 105 ASN A CA 1
ATOM 803 C C . ASN A 1 105 ? -2.245 10.055 -15.349 1.00 97.50 105 ASN A C 1
ATOM 805 O O . ASN A 1 105 ? -2.042 10.574 -16.440 1.00 97.50 105 ASN A O 1
ATOM 809 N N . THR A 1 106 ? -1.330 9.294 -14.745 1.00 96.38 106 THR A N 1
ATOM 810 C CA . THR A 1 106 ? -0.009 9.018 -15.330 1.00 96.38 106 THR A CA 1
ATOM 811 C C . THR A 1 106 ? -0.121 8.224 -16.637 1.00 96.38 106 THR A C 1
ATOM 813 O O . THR A 1 106 ? 0.550 8.562 -17.609 1.00 96.38 106 THR A O 1
ATOM 816 N N . ILE A 1 107 ? -1.006 7.222 -16.696 1.00 96.19 107 ILE A N 1
ATOM 817 C CA . ILE A 1 107 ? -1.275 6.423 -17.906 1.00 96.19 107 ILE A CA 1
ATOM 818 C C . ILE A 1 107 ? -1.878 7.284 -19.027 1.00 96.19 107 ILE A C 1
ATOM 820 O O . ILE A 1 107 ? -1.462 7.200 -20.179 1.00 96.19 107 ILE A O 1
ATOM 824 N N . PHE A 1 108 ? -2.844 8.148 -18.718 1.00 96.94 108 PHE A N 1
ATOM 825 C CA . PHE A 1 108 ? -3.414 9.041 -19.727 1.00 96.94 108 PHE A CA 1
ATOM 826 C C . PHE A 1 108 ? -2.403 10.097 -20.186 1.00 96.94 108 PHE A C 1
ATOM 828 O O . PHE A 1 108 ? -2.299 10.366 -21.382 1.00 96.94 108 PHE A O 1
ATOM 835 N N . ALA A 1 109 ? -1.611 10.651 -19.266 1.00 97.31 109 ALA A N 1
ATOM 836 C CA . ALA A 1 109 ? -0.566 11.619 -19.586 1.00 97.31 109 ALA A CA 1
ATOM 837 C C . ALA A 1 109 ? 0.565 11.021 -20.440 1.00 97.31 109 ALA A C 1
ATOM 839 O O . ALA A 1 109 ? 1.186 11.751 -21.210 1.00 97.31 109 ALA A O 1
ATOM 840 N N . SER A 1 110 ? 0.813 9.708 -20.354 1.00 94.81 110 SER A N 1
ATOM 841 C CA . SER A 1 110 ? 1.776 9.009 -21.215 1.00 94.81 110 SER A CA 1
ATOM 842 C C . SER A 1 110 ? 1.240 8.689 -22.618 1.00 94.81 110 SER A C 1
ATOM 844 O O . SER A 1 110 ? 1.954 8.086 -23.418 1.00 94.81 110 SER A O 1
ATOM 846 N N . GLY A 1 111 ? 0.020 9.132 -22.949 1.00 94.81 111 GLY A N 1
ATOM 847 C CA . GLY A 1 111 ? -0.553 9.026 -24.291 1.00 94.81 111 GLY A CA 1
ATOM 848 C C . GLY A 1 111 ? -1.402 7.778 -24.521 1.00 94.81 111 GLY A C 1
ATOM 849 O O . GLY A 1 111 ? -1.561 7.361 -25.666 1.00 94.81 111 GLY A O 1
ATOM 850 N N . TRP A 1 112 ? -1.947 7.167 -23.466 1.00 96.88 112 TRP A N 1
ATOM 851 C CA . TRP A 1 112 ? -2.846 6.024 -23.617 1.00 96.88 112 TRP A CA 1
ATOM 852 C C . TRP A 1 112 ? -4.089 6.369 -24.453 1.00 96.88 112 TRP A C 1
ATOM 854 O O . TRP A 1 112 ? -4.764 7.374 -24.216 1.00 96.88 112 TRP A O 1
ATOM 864 N N . THR A 1 113 ? -4.425 5.500 -25.407 1.00 96.00 113 THR A N 1
ATOM 865 C CA . THR A 1 113 ? -5.607 5.609 -26.274 1.00 96.00 113 THR A CA 1
ATOM 866 C C . THR A 1 113 ? -6.196 4.226 -26.569 1.00 96.00 113 THR A C 1
ATOM 868 O O . THR A 1 113 ? -5.571 3.195 -26.320 1.00 96.00 113 THR A O 1
ATOM 871 N N . TRP A 1 114 ? -7.380 4.179 -27.185 1.00 95.62 114 TRP A N 1
ATOM 872 C CA . TRP A 1 114 ? -7.933 2.920 -27.701 1.00 95.62 114 TRP A CA 1
ATOM 873 C C . TRP A 1 114 ? -7.078 2.286 -28.806 1.00 95.62 114 TRP A C 1
ATOM 875 O O . TRP A 1 114 ? -7.073 1.065 -28.942 1.00 95.62 114 TRP A O 1
ATOM 885 N N . GLU A 1 115 ? -6.315 3.080 -29.558 1.00 96.69 115 GLU A N 1
ATOM 886 C CA . GLU A 1 115 ? -5.353 2.567 -30.539 1.00 96.69 115 GLU A CA 1
ATOM 887 C C . GLU A 1 115 ? -4.209 1.803 -29.851 1.00 96.69 115 GLU A C 1
ATOM 889 O O . GLU A 1 115 ? -3.795 0.744 -30.326 1.00 96.69 115 GLU A O 1
ATOM 894 N N . ALA A 1 116 ? -3.760 2.263 -28.677 1.00 94.25 116 ALA A N 1
ATOM 895 C CA . ALA A 1 116 ? -2.788 1.530 -27.863 1.00 94.25 116 ALA A CA 1
ATOM 896 C C . ALA A 1 116 ? -3.316 0.141 -27.452 1.00 94.25 116 ALA A C 1
ATOM 898 O O . ALA A 1 116 ? -2.558 -0.824 -27.422 1.00 94.25 116 ALA A O 1
ATOM 899 N N . VAL A 1 117 ? -4.623 0.006 -27.201 1.00 95.94 117 VAL A N 1
ATOM 900 C CA . VAL A 1 117 ? -5.260 -1.296 -26.921 1.00 95.94 117 VAL A CA 1
ATOM 901 C C . VAL A 1 117 ? -5.346 -2.164 -28.175 1.00 95.94 117 VAL A C 1
ATOM 903 O O . VAL A 1 117 ? -5.102 -3.365 -28.110 1.00 95.94 117 VAL A O 1
ATOM 906 N N . GLN A 1 118 ? -5.663 -1.580 -29.331 1.00 96.62 118 GLN A N 1
ATOM 907 C CA . GLN A 1 118 ? -5.718 -2.320 -30.598 1.00 96.62 118 GLN A CA 1
ATOM 908 C C . GLN A 1 118 ? -4.346 -2.866 -31.014 1.00 96.62 118 GLN A C 1
ATOM 910 O O . GLN A 1 118 ? -4.265 -3.953 -31.580 1.00 96.62 118 GLN A O 1
ATOM 915 N N . THR A 1 119 ? -3.278 -2.126 -30.718 1.00 94.62 119 THR A N 1
ATOM 916 C CA . THR A 1 119 ? -1.897 -2.485 -31.071 1.00 94.62 119 THR A CA 1
ATOM 917 C C . THR A 1 119 ? -1.219 -3.359 -30.014 1.00 94.62 119 THR A C 1
ATOM 919 O O . THR A 1 119 ? -0.596 -4.361 -30.356 1.00 94.62 119 THR A O 1
ATOM 922 N N . GLY A 1 120 ? -1.347 -3.007 -28.732 1.00 89.62 120 GLY A N 1
ATOM 923 C CA . GLY A 1 120 ? -0.703 -3.683 -27.598 1.00 89.62 120 GLY A CA 1
ATOM 924 C C . GLY A 1 120 ? -1.557 -4.751 -26.904 1.00 89.62 120 GLY A C 1
ATOM 925 O O . GLY A 1 120 ? -1.075 -5.435 -25.999 1.00 89.62 120 GLY A O 1
ATOM 926 N N . GLY A 1 121 ? -2.822 -4.907 -27.302 1.00 91.94 121 GLY A N 1
ATOM 927 C CA . GLY A 1 121 ? -3.752 -5.873 -26.720 1.00 91.94 121 GLY A CA 1
ATOM 928 C C . GLY A 1 121 ? -4.053 -5.609 -25.241 1.00 91.94 121 GLY A C 1
ATOM 929 O O . GLY A 1 121 ? -4.045 -4.472 -24.770 1.00 91.94 121 GLY A O 1
ATOM 930 N N . PHE A 1 122 ? -4.304 -6.685 -24.486 1.00 88.50 122 PHE A N 1
ATOM 931 C CA . PHE A 1 122 ? -4.647 -6.614 -23.057 1.00 88.50 122 PHE A CA 1
ATOM 932 C C . PHE A 1 122 ? -3.569 -5.928 -22.206 1.00 88.50 122 PHE A C 1
ATOM 934 O O . PHE A 1 122 ? -3.893 -5.292 -21.210 1.00 88.50 122 PHE A O 1
ATOM 941 N N . MET A 1 123 ? -2.297 -5.980 -22.615 1.00 92.12 123 MET A N 1
ATOM 942 C CA . MET A 1 123 ? -1.211 -5.345 -21.862 1.00 92.12 123 MET A CA 1
ATOM 943 C C . MET A 1 123 ? -1.335 -3.824 -21.789 1.00 92.12 123 MET A C 1
ATOM 945 O O . MET A 1 123 ? -0.867 -3.225 -20.825 1.00 92.12 123 MET A O 1
ATOM 949 N N . ALA A 1 124 ? -2.028 -3.195 -22.741 1.00 93.75 124 ALA A N 1
ATOM 950 C CA . ALA A 1 124 ? -2.354 -1.774 -22.654 1.00 93.75 124 ALA A CA 1
ATOM 951 C C . ALA A 1 124 ? -3.332 -1.456 -21.504 1.00 93.75 124 ALA A C 1
ATOM 953 O O . ALA A 1 124 ? -3.481 -0.293 -21.140 1.00 93.75 124 ALA A O 1
ATOM 954 N N . LEU A 1 125 ? -4.005 -2.461 -20.935 1.00 94.12 125 LEU A N 1
ATOM 955 C CA . LEU A 1 125 ? -4.940 -2.327 -19.815 1.00 94.12 125 LEU A CA 1
ATOM 956 C C . LEU A 1 125 ? -4.333 -2.718 -18.460 1.00 94.12 125 LEU A C 1
ATOM 958 O O . LEU A 1 125 ? -5.003 -2.534 -17.447 1.00 94.12 125 LEU A O 1
ATOM 962 N N . ALA A 1 126 ? -3.091 -3.212 -18.429 1.00 92.50 126 ALA A N 1
ATOM 963 C CA . ALA A 1 126 ? -2.423 -3.729 -17.230 1.00 92.50 126 ALA A CA 1
ATOM 964 C C . ALA A 1 126 ? -2.518 -2.755 -16.041 1.00 92.50 126 ALA A C 1
ATOM 966 O O . ALA A 1 126 ? -3.148 -3.050 -15.034 1.00 92.50 126 ALA A O 1
ATOM 967 N N . GLY A 1 127 ? -2.079 -1.505 -16.219 1.00 92.12 127 GLY A N 1
ATOM 968 C CA . GLY A 1 127 ? -2.148 -0.507 -15.146 1.00 92.12 127 GLY A CA 1
ATOM 969 C C . GLY A 1 127 ? -3.564 -0.170 -14.649 1.00 92.12 127 GLY A C 1
ATOM 970 O O . GLY A 1 127 ? -3.708 0.304 -13.530 1.00 92.12 127 GLY A O 1
ATOM 971 N N . PHE A 1 128 ? -4.623 -0.415 -15.429 1.00 95.25 128 PHE A N 1
ATOM 972 C CA . PHE A 1 128 ? -6.005 -0.269 -14.947 1.00 95.25 128 PHE A CA 1
ATOM 973 C C . PHE A 1 128 ? -6.467 -1.506 -14.171 1.00 95.25 128 PHE A C 1
ATOM 975 O O . PHE A 1 128 ? -7.201 -1.388 -13.188 1.00 95.25 128 PHE A O 1
ATOM 982 N N . TRP A 1 129 ? -6.047 -2.687 -14.627 1.00 95.06 129 TRP A N 1
ATOM 983 C CA . TRP A 1 129 ? -6.342 -3.969 -13.999 1.00 95.06 129 TRP A CA 1
ATOM 984 C C . TRP A 1 129 ? -5.704 -4.053 -12.612 1.00 95.06 129 TRP A C 1
ATOM 986 O O . TRP A 1 129 ? -6.418 -4.217 -11.624 1.00 95.06 129 TRP A O 1
ATOM 996 N N . GLU A 1 130 ? -4.404 -3.797 -12.513 1.00 94.75 130 GLU A N 1
ATOM 997 C CA . GLU A 1 130 ? -3.671 -3.733 -11.250 1.00 94.75 130 GLU A CA 1
ATOM 998 C C . GLU A 1 130 ? -4.317 -2.749 -10.260 1.00 94.75 130 GLU A C 1
ATOM 1000 O O . GLU A 1 130 ? -4.587 -3.101 -9.110 1.00 94.75 130 GLU A O 1
ATOM 1005 N N . ARG A 1 131 ? -4.700 -1.544 -10.712 1.00 96.31 131 ARG A N 1
ATOM 1006 C CA . ARG A 1 131 ? -5.350 -0.552 -9.838 1.00 96.31 131 ARG A CA 1
ATOM 1007 C C . ARG A 1 131 ? -6.732 -0.978 -9.351 1.00 96.31 131 ARG A C 1
ATOM 1009 O O . ARG A 1 131 ? -7.113 -0.611 -8.237 1.00 96.31 131 ARG A O 1
ATOM 1016 N N . PHE A 1 132 ? -7.481 -1.759 -10.130 1.00 96.44 132 PHE A N 1
ATOM 1017 C CA . PHE A 1 132 ? -8.755 -2.323 -9.681 1.00 96.44 132 PHE A CA 1
ATOM 1018 C C . PHE A 1 132 ? -8.556 -3.251 -8.470 1.00 96.44 132 PHE A C 1
ATOM 1020 O O . PHE A 1 132 ? -9.251 -3.098 -7.458 1.00 96.44 132 PHE A O 1
ATOM 1027 N N . PHE A 1 133 ? -7.570 -4.153 -8.529 1.00 97.31 133 PHE A N 1
ATOM 1028 C CA . PHE A 1 133 ? -7.233 -5.038 -7.407 1.00 97.31 133 PHE A CA 1
ATOM 1029 C C . PHE A 1 133 ? -6.599 -4.280 -6.241 1.00 97.31 133 PHE A C 1
ATOM 1031 O O . PHE A 1 133 ? -6.977 -4.520 -5.094 1.00 97.31 133 PHE A O 1
ATOM 1038 N N . ALA A 1 134 ? -5.746 -3.288 -6.504 1.00 96.75 134 ALA A N 1
ATOM 1039 C CA . ALA A 1 134 ? -5.165 -2.444 -5.463 1.00 96.75 134 ALA A CA 1
ATOM 1040 C C . ALA A 1 134 ? -6.246 -1.716 -4.639 1.00 96.75 134 ALA A C 1
ATOM 1042 O O . ALA A 1 134 ? -6.203 -1.719 -3.407 1.00 96.75 134 ALA A O 1
ATOM 1043 N N . VAL A 1 135 ? -7.284 -1.155 -5.274 1.00 98.50 135 VAL A N 1
ATOM 1044 C CA . VAL A 1 135 ? -8.411 -0.525 -4.554 1.00 98.50 135 VAL A CA 1
ATOM 1045 C C . VAL A 1 135 ? -9.137 -1.541 -3.666 1.00 98.50 135 VAL A C 1
ATOM 1047 O O . VAL A 1 135 ? -9.453 -1.242 -2.505 1.00 98.50 135 VAL A O 1
ATOM 1050 N N . ALA A 1 136 ? -9.392 -2.745 -4.184 1.00 98.44 136 ALA A N 1
ATOM 1051 C CA . ALA A 1 136 ? -10.023 -3.819 -3.423 1.00 98.44 136 ALA A CA 1
ATOM 1052 C C . ALA A 1 136 ? -9.156 -4.250 -2.229 1.00 98.44 136 ALA A C 1
ATOM 1054 O O . ALA A 1 136 ? -9.668 -4.374 -1.113 1.00 98.44 136 ALA A O 1
ATOM 1055 N N . PHE A 1 137 ? -7.843 -4.387 -2.429 1.00 98.31 137 PHE A N 1
ATOM 1056 C CA . PHE A 1 137 ? -6.885 -4.691 -1.373 1.00 98.31 137 PHE A CA 1
ATOM 1057 C C . PHE A 1 137 ? -6.880 -3.612 -0.287 1.00 98.31 137 PHE A C 1
ATOM 1059 O O . PHE A 1 137 ? -7.068 -3.933 0.884 1.00 98.31 137 PHE A O 1
ATOM 1066 N N . HIS A 1 138 ? -6.745 -2.333 -0.652 1.00 98.62 138 HIS A N 1
ATOM 1067 C CA . HIS A 1 138 ? -6.756 -1.226 0.311 1.00 98.62 138 HIS A CA 1
ATOM 1068 C C . HIS A 1 138 ? -8.036 -1.224 1.150 1.00 98.62 138 HIS A C 1
ATOM 1070 O O . HIS A 1 138 ? -7.986 -1.041 2.369 1.00 98.62 138 HIS A O 1
ATOM 1076 N N . THR A 1 139 ? -9.176 -1.460 0.499 1.00 98.81 139 THR A N 1
ATOM 1077 C CA . THR A 1 139 ? -10.484 -1.576 1.150 1.00 98.81 139 THR A CA 1
ATOM 1078 C C . THR A 1 139 ? -10.493 -2.735 2.148 1.00 98.81 139 THR A C 1
ATOM 1080 O O . THR A 1 139 ? -10.827 -2.536 3.315 1.00 98.81 139 THR A O 1
ATOM 1083 N N . ALA A 1 140 ? -10.090 -3.934 1.723 1.00 98.50 140 ALA A N 1
ATOM 1084 C CA . ALA A 1 140 ? -10.115 -5.136 2.552 1.00 98.50 140 ALA A CA 1
ATOM 1085 C C . ALA A 1 140 ? -9.118 -5.070 3.721 1.00 98.50 140 ALA A C 1
ATOM 1087 O O . ALA A 1 140 ? -9.498 -5.308 4.869 1.00 98.50 140 ALA A O 1
ATOM 1088 N N . ALA A 1 141 ? -7.864 -4.700 3.453 1.00 98.25 141 ALA A N 1
ATOM 1089 C CA . ALA A 1 141 ? -6.818 -4.585 4.462 1.00 98.25 141 ALA A CA 1
ATOM 1090 C C . ALA A 1 141 ? -7.217 -3.575 5.545 1.00 98.25 141 ALA A C 1
ATOM 1092 O O . ALA A 1 141 ? -7.223 -3.909 6.730 1.00 98.25 141 ALA A O 1
ATOM 1093 N N . SER A 1 142 ? -7.665 -2.378 5.154 1.00 98.56 142 SER A N 1
ATOM 1094 C CA . SER A 1 142 ? -8.074 -1.351 6.115 1.00 98.56 142 SER A CA 1
ATOM 1095 C C . SER A 1 142 ? -9.340 -1.740 6.891 1.00 98.56 142 SER A C 1
ATOM 1097 O O . SER A 1 142 ? -9.432 -1.473 8.092 1.00 98.56 142 SER A O 1
ATOM 1099 N N . ALA A 1 143 ? -10.286 -2.452 6.265 1.00 98.62 143 ALA A N 1
ATOM 1100 C CA . ALA A 1 143 ? -11.444 -3.023 6.955 1.00 98.62 143 ALA A CA 1
ATOM 1101 C C . ALA A 1 143 ? -11.030 -4.000 8.067 1.00 98.62 143 ALA A C 1
ATOM 1103 O O . ALA A 1 143 ? -11.560 -3.933 9.180 1.00 98.62 143 ALA A O 1
ATOM 1104 N N . LEU A 1 144 ? -10.051 -4.870 7.796 1.00 98.38 144 LEU A N 1
ATOM 1105 C CA . LEU A 1 144 ? -9.505 -5.792 8.792 1.00 98.38 144 LEU A CA 1
ATOM 1106 C C . LEU A 1 144 ? -8.836 -5.046 9.945 1.00 98.38 144 LEU A C 1
ATOM 1108 O O . LEU A 1 144 ? -9.039 -5.418 11.100 1.00 98.38 144 LEU A O 1
ATOM 1112 N N . VAL A 1 145 ? -8.101 -3.964 9.674 1.00 98.38 145 VAL A N 1
ATOM 1113 C CA . VAL A 1 145 ? -7.517 -3.168 10.761 1.00 98.38 145 VAL A CA 1
ATOM 1114 C C . VAL A 1 145 ? -8.576 -2.435 11.577 1.00 98.38 145 VAL A C 1
ATOM 1116 O O . VAL A 1 145 ? -8.491 -2.420 12.804 1.00 98.38 145 VAL A O 1
ATOM 1119 N N . GLY A 1 146 ? -9.615 -1.895 10.939 1.00 98.31 146 GLY A N 1
ATOM 1120 C CA . GLY A 1 146 ? -10.749 -1.298 11.644 1.00 98.31 146 GLY A CA 1
ATOM 1121 C C . GLY A 1 146 ? -11.480 -2.299 12.545 1.00 98.31 146 GLY A C 1
ATOM 1122 O O . GLY A 1 146 ? -11.809 -1.979 13.690 1.00 98.31 146 GLY A O 1
ATOM 1123 N N . TYR A 1 147 ? -11.664 -3.536 12.075 1.00 98.56 147 TYR A N 1
ATOM 1124 C CA . TYR A 1 147 ? -12.169 -4.644 12.889 1.00 98.56 147 TYR A CA 1
ATOM 1125 C C . TYR A 1 147 ? -11.224 -4.973 14.056 1.00 98.56 147 TYR A C 1
ATOM 1127 O O . TYR A 1 147 ? -11.660 -5.055 15.205 1.00 98.56 147 TYR A O 1
ATOM 1135 N N . GLY A 1 148 ? -9.926 -5.124 13.781 1.00 98.06 148 GLY A N 1
ATOM 1136 C CA . GLY A 1 148 ? -8.905 -5.414 14.786 1.00 98.06 148 GLY A CA 1
ATOM 1137 C C . GLY A 1 148 ? -8.863 -4.357 15.885 1.00 98.06 148 GLY A C 1
ATOM 1138 O O . GLY A 1 148 ? -8.869 -4.697 17.067 1.00 98.06 148 GLY A O 1
ATOM 1139 N N . LEU A 1 149 ? -8.917 -3.075 15.514 1.00 98.00 149 LEU A N 1
ATOM 1140 C CA . LEU A 1 149 ? -8.983 -1.956 16.453 1.00 98.00 149 LEU A CA 1
ATOM 1141 C C . LEU A 1 149 ? -10.212 -2.057 17.363 1.00 98.00 149 LEU A C 1
ATOM 1143 O O . LEU A 1 149 ? -10.073 -1.948 18.580 1.00 98.00 149 LEU A O 1
ATOM 1147 N N . ALA A 1 150 ? -11.390 -2.338 16.798 1.00 97.62 150 ALA A N 1
ATOM 1148 C CA . ALA A 1 150 ? -12.625 -2.518 17.563 1.00 97.62 150 ALA A CA 1
ATOM 1149 C C . ALA A 1 150 ? -12.558 -3.697 18.554 1.00 97.62 150 ALA A C 1
ATOM 1151 O O . ALA A 1 150 ? -13.221 -3.682 19.589 1.00 97.62 150 ALA A O 1
ATOM 1152 N N . LYS A 1 151 ? -11.736 -4.714 18.265 1.00 97.75 151 LYS A N 1
ATOM 1153 C CA . LYS A 1 151 ? -11.497 -5.881 19.133 1.00 97.75 151 LYS A CA 1
ATOM 1154 C C . LYS A 1 151 ? -10.330 -5.688 20.112 1.00 97.75 151 LYS A C 1
ATOM 1156 O O . LYS A 1 151 ? -10.027 -6.605 20.870 1.00 97.75 151 LYS A O 1
ATOM 1161 N N . GLY A 1 152 ? -9.681 -4.521 20.110 1.00 96.38 152 GLY A N 1
ATOM 1162 C CA . GLY A 1 152 ? -8.522 -4.218 20.955 1.00 96.38 152 GLY A CA 1
ATOM 1163 C C . GLY A 1 152 ? -7.184 -4.741 20.418 1.00 96.38 152 GLY A C 1
ATOM 1164 O O . GLY A 1 152 ? -6.183 -4.679 21.125 1.00 96.38 152 GLY A O 1
ATOM 1165 N N . TRP A 1 153 ? -7.143 -5.251 19.185 1.00 97.25 153 TRP A N 1
ATOM 1166 C CA . TRP A 1 153 ? -5.952 -5.798 18.51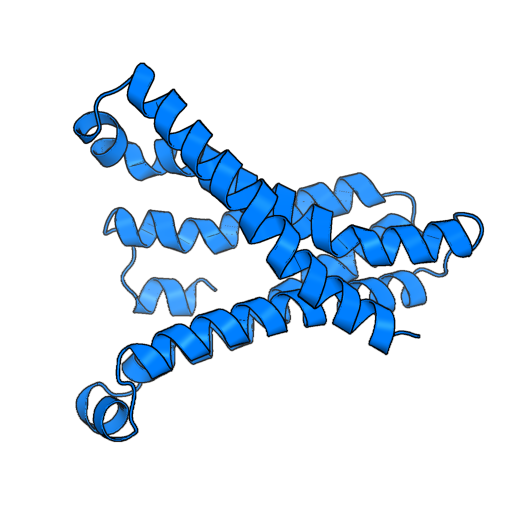5 1.00 97.25 153 TRP A CA 1
ATOM 1167 C C . TRP A 1 153 ? -5.471 -4.889 17.369 1.00 97.25 153 TRP A C 1
ATOM 1169 O O . TRP A 1 153 ? -4.959 -5.350 16.348 1.00 97.25 153 TRP A O 1
ATOM 1179 N N . GLY A 1 154 ? -5.693 -3.578 17.500 1.00 94.62 154 GLY A N 1
ATOM 1180 C CA . GLY A 1 154 ? -5.470 -2.618 16.416 1.00 94.62 154 GLY A CA 1
ATOM 1181 C C . GLY A 1 154 ? -4.041 -2.621 15.874 1.00 94.62 154 GLY A C 1
ATOM 1182 O O . GLY A 1 154 ? -3.855 -2.602 14.661 1.00 94.62 154 GLY A O 1
ATOM 1183 N N . TRP A 1 155 ? -3.031 -2.704 16.747 1.00 96.75 155 TRP A N 1
ATOM 1184 C CA . TRP A 1 155 ? -1.631 -2.679 16.315 1.00 96.75 155 TRP A CA 1
ATOM 1185 C C . TRP A 1 155 ? -1.210 -3.981 15.619 1.00 96.75 155 TRP A C 1
ATOM 1187 O O . TRP A 1 155 ? -0.447 -3.928 14.660 1.00 96.75 155 TRP A O 1
ATOM 1197 N N . GLN A 1 156 ? -1.735 -5.139 16.037 1.00 98.31 156 GLN A N 1
ATOM 1198 C CA . GLN A 1 156 ? -1.446 -6.420 15.389 1.00 98.31 156 GLN A CA 1
ATOM 1199 C C . GLN A 1 156 ? -1.984 -6.429 13.962 1.00 98.31 156 GLN A C 1
ATOM 1201 O O . GLN A 1 156 ? -1.256 -6.742 13.023 1.00 98.31 156 GLN A O 1
ATOM 1206 N N . PHE A 1 157 ? -3.249 -6.037 13.788 1.00 98.31 157 PHE A N 1
ATOM 1207 C CA . PHE A 1 157 ? -3.849 -5.967 12.461 1.00 98.31 157 PHE A CA 1
ATOM 1208 C C . PHE A 1 157 ? -3.193 -4.892 11.591 1.00 98.31 157 PHE A C 1
ATOM 1210 O O . PHE A 1 157 ? -3.005 -5.128 10.403 1.00 98.31 157 PHE A O 1
ATOM 1217 N N . TYR A 1 158 ? -2.787 -3.758 12.170 1.00 98.38 158 TYR A N 1
ATOM 1218 C CA . TYR A 1 158 ? -1.999 -2.744 11.466 1.00 98.38 158 TYR A CA 1
ATOM 1219 C C . TYR A 1 158 ? -0.691 -3.320 10.909 1.00 98.38 158 TYR A C 1
ATOM 1221 O O . TYR A 1 158 ? -0.398 -3.128 9.731 1.00 98.38 158 TYR A O 1
ATOM 1229 N N . LEU A 1 159 ? 0.076 -4.062 11.716 1.00 98.31 159 LEU A N 1
ATOM 1230 C CA . LEU A 1 159 ? 1.329 -4.669 11.259 1.00 98.31 159 LEU A CA 1
ATOM 1231 C C . LEU A 1 159 ? 1.092 -5.748 10.197 1.00 98.31 159 LEU A C 1
ATOM 1233 O O . LEU A 1 159 ? 1.846 -5.816 9.230 1.00 98.31 159 LEU A O 1
ATOM 1237 N N . ILE A 1 160 ? 0.033 -6.553 10.338 1.00 98.06 160 ILE A N 1
ATOM 1238 C CA . ILE A 1 160 ? -0.347 -7.549 9.326 1.00 98.06 160 ILE A CA 1
ATOM 1239 C C . ILE A 1 160 ? -0.698 -6.856 8.007 1.00 98.06 160 ILE A C 1
ATOM 1241 O O . ILE A 1 160 ? -0.142 -7.214 6.973 1.00 98.06 160 ILE A O 1
ATOM 1245 N N . ALA A 1 161 ? -1.565 -5.841 8.036 1.00 98.31 161 ALA A N 1
ATOM 1246 C CA . ALA A 1 161 ? -1.929 -5.075 6.848 1.00 98.31 161 ALA A CA 1
ATOM 1247 C C . ALA A 1 161 ? -0.704 -4.401 6.214 1.00 98.31 161 ALA A C 1
ATOM 1249 O O . ALA A 1 161 ? -0.532 -4.478 5.004 1.00 98.31 161 ALA A O 1
ATOM 1250 N N . SER A 1 162 ? 0.189 -3.824 7.026 1.00 98.19 162 SER A N 1
ATOM 1251 C CA . SER A 1 162 ? 1.417 -3.175 6.542 1.00 98.19 162 SER A CA 1
ATOM 1252 C C . SER A 1 162 ? 2.358 -4.175 5.871 1.00 98.19 162 SER A C 1
ATOM 1254 O O . SER A 1 162 ? 2.959 -3.868 4.846 1.00 98.19 162 SER A O 1
ATOM 1256 N N . CYS A 1 163 ? 2.467 -5.383 6.428 1.00 97.00 163 CYS A N 1
ATOM 1257 C CA . CYS A 1 163 ? 3.257 -6.467 5.855 1.00 97.00 163 CYS A CA 1
ATOM 1258 C C . CYS A 1 163 ? 2.664 -6.951 4.526 1.00 97.00 163 CYS A C 1
ATOM 1260 O O . CYS A 1 163 ? 3.393 -7.063 3.547 1.00 97.00 163 CYS A O 1
ATOM 1262 N N . LEU A 1 164 ? 1.347 -7.177 4.463 1.00 97.44 164 LEU A N 1
ATOM 1263 C CA . LEU A 1 164 ? 0.659 -7.571 3.228 1.00 97.44 164 LEU A CA 1
ATOM 1264 C C . LEU A 1 164 ? 0.765 -6.493 2.146 1.00 97.44 164 LEU A C 1
ATOM 1266 O O . LEU A 1 164 ? 0.986 -6.810 0.983 1.00 97.44 164 LEU A O 1
ATOM 1270 N N . HIS A 1 165 ? 0.667 -5.222 2.536 1.00 98.06 165 HIS A N 1
ATOM 1271 C CA . HIS A 1 165 ? 0.885 -4.098 1.635 1.00 98.06 165 HIS A CA 1
ATOM 1272 C C . HIS A 1 165 ? 2.317 -4.108 1.099 1.00 98.06 165 HIS A C 1
ATOM 1274 O O . HIS A 1 165 ? 2.535 -4.022 -0.107 1.00 98.06 165 HIS A O 1
ATOM 1280 N N . GLY A 1 166 ? 3.303 -4.249 1.989 1.00 96.56 166 GLY A N 1
ATOM 1281 C CA . GLY A 1 166 ? 4.701 -4.388 1.599 1.00 96.56 166 GLY A CA 1
ATOM 1282 C C . GLY A 1 166 ? 4.904 -5.560 0.638 1.00 96.56 166 GLY A C 1
ATOM 1283 O O . GLY A 1 166 ? 5.559 -5.398 -0.382 1.00 96.56 166 GLY A O 1
ATOM 1284 N N . LEU A 1 167 ? 4.290 -6.712 0.906 1.00 96.00 167 LEU A N 1
ATOM 1285 C CA . LEU A 1 167 ? 4.358 -7.883 0.036 1.00 96.00 167 LEU A CA 1
ATOM 1286 C C . LEU A 1 167 ? 3.823 -7.575 -1.372 1.00 96.00 167 LEU A C 1
ATOM 1288 O O . LEU A 1 167 ? 4.516 -7.851 -2.345 1.00 96.00 167 LEU A O 1
ATOM 1292 N N . LEU A 1 168 ? 2.662 -6.919 -1.484 1.00 96.06 168 LEU A N 1
ATOM 1293 C CA . LEU A 1 168 ? 2.124 -6.472 -2.774 1.00 96.06 168 LEU A CA 1
ATOM 1294 C C . LEU A 1 168 ? 3.071 -5.513 -3.501 1.00 96.06 168 LEU A C 1
ATOM 1296 O O . LEU A 1 168 ? 3.391 -5.735 -4.669 1.00 96.06 168 LEU A O 1
ATOM 1300 N N . ASN A 1 169 ? 3.595 -4.501 -2.809 1.00 95.94 169 ASN A N 1
ATOM 1301 C CA . ASN A 1 169 ? 4.523 -3.533 -3.402 1.00 95.94 169 ASN A CA 1
ATOM 1302 C C . ASN A 1 169 ? 5.876 -4.153 -3.776 1.00 95.94 169 ASN A C 1
ATOM 1304 O O . ASN A 1 169 ? 6.575 -3.641 -4.651 1.00 95.94 169 ASN A O 1
ATOM 1308 N N . TYR A 1 170 ? 6.250 -5.272 -3.158 1.00 97.12 170 TYR A N 1
ATOM 1309 C CA . TYR A 1 170 ? 7.479 -5.987 -3.482 1.00 97.12 170 TYR A CA 1
ATOM 1310 C C . TYR A 1 170 ? 7.465 -6.569 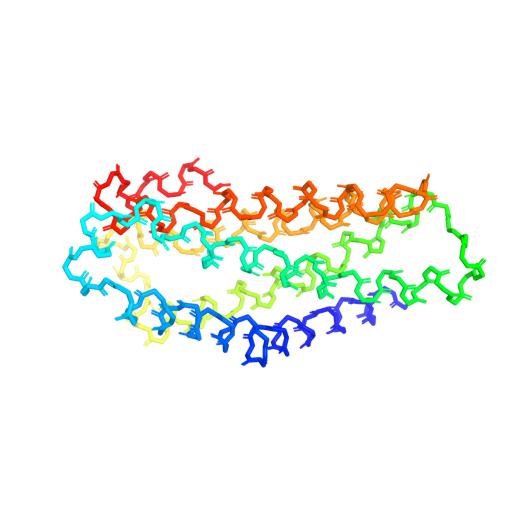-4.908 1.00 97.12 170 TYR A C 1
ATOM 1312 O O . TYR A 1 170 ? 8.529 -6.812 -5.478 1.00 97.12 170 TYR A O 1
ATOM 1320 N N . SER A 1 171 ? 6.290 -6.694 -5.539 1.00 95.62 171 SER A N 1
ATOM 1321 C CA . SER A 1 171 ? 6.168 -6.988 -6.976 1.00 95.62 171 SER A CA 1
ATOM 1322 C C . SER A 1 171 ? 6.967 -6.013 -7.854 1.00 95.62 171 SER A C 1
ATOM 1324 O O . SER A 1 171 ? 7.565 -6.435 -8.844 1.00 95.62 171 SER A O 1
ATOM 1326 N N . ALA A 1 172 ? 7.081 -4.740 -7.457 1.00 95.12 172 ALA A N 1
ATOM 1327 C CA . ALA A 1 172 ? 7.892 -3.750 -8.161 1.00 95.12 172 ALA A CA 1
ATOM 1328 C C . ALA A 1 172 ? 9.396 -4.066 -8.083 1.00 95.12 172 ALA A C 1
ATOM 1330 O O . ALA A 1 172 ? 10.110 -3.907 -9.070 1.00 95.12 172 ALA A O 1
ATOM 1331 N N . VAL A 1 173 ? 9.877 -4.565 -6.939 1.00 97.19 173 VAL A N 1
ATOM 1332 C CA . VAL A 1 173 ? 11.276 -4.998 -6.765 1.00 97.19 173 VAL A CA 1
ATOM 1333 C C . VAL A 1 173 ? 11.553 -6.244 -7.606 1.00 97.19 173 VAL A C 1
ATOM 1335 O O . VAL A 1 173 ? 12.582 -6.329 -8.277 1.00 97.19 173 VAL A O 1
ATOM 1338 N N . LEU A 1 174 ? 10.612 -7.192 -7.635 1.00 97.81 174 LEU A N 1
ATOM 1339 C CA . LEU A 1 174 ? 10.709 -8.381 -8.483 1.00 97.81 174 LEU A CA 1
ATOM 1340 C C . LEU A 1 174 ? 10.749 -8.011 -9.971 1.00 97.81 174 LEU A C 1
ATOM 1342 O O . LEU A 1 174 ? 11.553 -8.576 -10.713 1.00 97.81 174 LEU A O 1
ATOM 1346 N N . LEU A 1 175 ? 9.950 -7.029 -10.396 1.00 96.44 175 LEU A N 1
ATOM 1347 C CA . LEU A 1 175 ? 9.980 -6.499 -11.760 1.00 96.44 175 LEU A CA 1
ATOM 1348 C C . LEU A 1 175 ? 11.330 -5.838 -12.073 1.00 96.44 175 LEU A C 1
ATOM 1350 O O . LEU A 1 175 ? 11.942 -6.151 -13.090 1.00 96.44 175 LEU A O 1
ATOM 1354 N N . GLN A 1 176 ? 11.834 -4.978 -11.183 1.00 96.25 176 GLN A N 1
ATOM 1355 C CA . GLN A 1 176 ? 13.128 -4.301 -11.355 1.00 96.25 176 GLN A CA 1
ATOM 1356 C C . GLN A 1 176 ? 14.310 -5.275 -11.404 1.00 96.25 176 GLN A C 1
ATOM 1358 O O . GLN A 1 176 ? 15.265 -5.047 -12.141 1.00 96.25 176 GLN A O 1
ATOM 1363 N N . SER A 1 177 ? 14.239 -6.382 -10.662 1.00 96.94 177 SER A N 1
ATOM 1364 C CA . SER A 1 177 ? 15.253 -7.443 -10.698 1.00 96.94 177 SER A CA 1
ATOM 1365 C C . SER A 1 177 ? 15.227 -8.292 -11.978 1.00 96.94 177 SER A C 1
ATOM 1367 O O . SER A 1 177 ? 16.104 -9.130 -12.175 1.00 96.94 177 SER A O 1
ATOM 1369 N N . GLY A 1 178 ? 14.208 -8.127 -12.829 1.00 96.81 178 GLY A N 1
ATOM 1370 C CA . GLY A 1 178 ? 13.986 -8.946 -14.022 1.00 96.81 178 GLY A CA 1
ATOM 1371 C C . GLY A 1 178 ? 13.406 -10.339 -13.745 1.00 96.81 178 GLY A C 1
ATOM 1372 O O . GLY A 1 178 ? 13.206 -11.106 -14.684 1.00 96.81 178 GLY A O 1
ATOM 1373 N N . LEU A 1 179 ? 13.108 -10.679 -12.484 1.00 97.44 179 LEU A N 1
ATOM 1374 C CA . LEU A 1 179 ? 12.436 -11.935 -12.127 1.00 97.44 179 LEU A CA 1
ATOM 1375 C C . LEU A 1 179 ? 10.962 -11.928 -12.541 1.00 97.44 179 LEU A C 1
ATOM 1377 O O . LEU A 1 179 ? 10.413 -12.961 -12.931 1.00 97.44 179 LEU A O 1
ATOM 1381 N N . PHE A 1 180 ? 10.307 -10.769 -12.451 1.00 97.56 180 PHE A N 1
ATOM 1382 C CA . PHE A 1 180 ? 8.939 -10.584 -12.923 1.00 97.56 180 PHE A CA 1
ATOM 1383 C C . PHE A 1 180 ? 8.911 -9.864 -14.267 1.00 97.56 180 PHE A C 1
ATOM 1385 O O . PHE A 1 180 ? 9.696 -8.961 -14.534 1.00 97.56 180 PHE A O 1
ATOM 1392 N N . THR A 1 181 ? 7.959 -10.265 -15.107 1.00 94.75 181 THR A N 1
ATOM 1393 C CA . THR A 1 181 ? 7.493 -9.460 -16.238 1.00 94.75 181 THR A CA 1
ATOM 1394 C C . THR A 1 181 ? 6.300 -8.625 -15.779 1.00 94.75 181 THR A C 1
ATOM 1396 O O . THR A 1 181 ? 5.744 -8.880 -14.710 1.00 94.75 181 THR A O 1
ATOM 1399 N N . VAL A 1 182 ? 5.841 -7.678 -16.601 1.00 91.31 182 VAL A N 1
ATOM 1400 C CA . VAL A 1 182 ? 4.596 -6.942 -16.313 1.00 91.31 182 VAL A CA 1
ATOM 1401 C C . VAL A 1 182 ? 3.426 -7.913 -16.112 1.00 91.31 182 VAL A C 1
ATOM 1403 O O . VAL A 1 182 ? 2.679 -7.770 -15.159 1.00 91.31 182 VAL A O 1
ATOM 1406 N N . VAL A 1 183 ? 3.328 -8.977 -16.919 1.00 92.38 183 VAL A N 1
ATOM 1407 C CA . VAL A 1 183 ? 2.290 -10.013 -16.757 1.00 92.38 183 VAL A CA 1
ATOM 1408 C C . VAL A 1 183 ? 2.378 -10.704 -15.393 1.00 92.38 183 VAL A C 1
ATOM 1410 O O . VAL A 1 183 ? 1.353 -10.961 -14.773 1.00 92.38 183 VAL A O 1
ATOM 1413 N N . HIS A 1 184 ? 3.588 -11.002 -14.906 1.00 95.12 184 HIS A N 1
ATOM 1414 C CA . HIS A 1 184 ? 3.749 -11.596 -13.575 1.00 95.12 184 HIS A CA 1
ATOM 1415 C C . HIS A 1 184 ? 3.269 -10.652 -12.468 1.00 95.12 184 HIS A C 1
ATOM 1417 O O . HIS A 1 184 ? 2.675 -11.130 -11.508 1.00 95.12 184 HIS A O 1
ATOM 1423 N N . VAL A 1 185 ? 3.478 -9.338 -12.609 1.00 93.50 185 VAL A N 1
ATOM 1424 C CA . VAL A 1 185 ? 2.957 -8.341 -11.659 1.00 93.50 185 VAL A CA 1
ATOM 1425 C C . VAL A 1 185 ? 1.427 -8.348 -11.652 1.00 93.50 185 VAL A C 1
ATOM 1427 O O . VAL A 1 185 ? 0.843 -8.459 -10.582 1.00 93.50 185 VAL A O 1
ATOM 1430 N N . GLU A 1 186 ? 0.787 -8.342 -12.824 1.00 90.75 186 GLU A N 1
ATOM 1431 C CA . GLU A 1 186 ? -0.683 -8.369 -12.943 1.00 90.75 186 GLU A CA 1
ATOM 1432 C C . GLU A 1 186 ? -1.335 -9.638 -12.369 1.00 90.75 186 GLU A C 1
ATOM 1434 O O . GLU A 1 186 ? -2.500 -9.616 -11.993 1.00 90.75 186 GLU A O 1
ATOM 1439 N N . ILE A 1 187 ? -0.613 -10.764 -12.348 1.00 92.06 187 ILE A N 1
ATOM 1440 C CA . ILE A 1 187 ? -1.087 -12.026 -11.748 1.00 92.06 187 ILE A CA 1
ATOM 1441 C C . ILE A 1 187 ? -0.848 -12.046 -10.234 1.00 92.06 187 ILE A C 1
ATOM 1443 O O . ILE A 1 187 ? -1.558 -12.730 -9.498 1.00 92.06 187 ILE A O 1
ATOM 1447 N N . TYR A 1 188 ? 0.208 -11.372 -9.784 1.00 93.38 188 TYR A N 1
ATOM 1448 C CA . TYR A 1 188 ? 0.627 -11.358 -8.390 1.00 93.38 188 TYR A CA 1
ATOM 1449 C C . TYR A 1 188 ? -0.255 -10.463 -7.512 1.00 93.38 188 TYR A C 1
ATOM 1451 O O . TYR A 1 188 ? -0.476 -10.803 -6.348 1.00 93.38 188 TYR A O 1
ATOM 1459 N N . VAL A 1 189 ? -0.702 -9.328 -8.061 1.00 89.50 189 VAL A N 1
ATOM 1460 C CA . VAL A 1 189 ? -1.593 -8.353 -7.407 1.00 89.50 189 VAL A CA 1
ATOM 1461 C C . VAL A 1 189 ? -3.047 -8.811 -7.481 1.00 89.50 189 VAL A C 1
ATOM 1463 O O . VAL A 1 189 ? -3.730 -8.724 -6.434 1.00 89.50 189 VAL A O 1
#

Organism: NCBI:txid412755

pLDDT: mean 96.62, std 1.99, range [87.44, 98.81]

InterPro domains:
  IPR026898 Intramembrane metalloprotease PrsW [PF13367] (2-185)